Protein AF-0000000073232825 (afdb_homodimer)

pLDDT: mean 87.76, std 19.46, range [18.61, 98.69]

Solvent-accessible surface area (backbone atoms only — not comparable to full-atom values): 16386 Å² total; per-residue (Å²): 130,72,78,70,74,73,73,73,48,84,38,36,27,29,54,20,40,71,38,66,46,30,32,35,44,58,70,82,33,41,83,40,75,46,80,41,80,40,76,45,81,48,59,88,39,75,44,68,60,31,47,22,40,26,28,31,37,38,24,36,84,66,65,48,72,45,78,36,70,69,26,34,30,18,77,69,39,72,56,23,36,39,14,47,35,58,44,43,75,67,62,35,36,42,34,50,46,75,53,98,92,38,52,32,42,32,34,27,36,76,52,96,92,36,82,42,81,51,38,78,20,49,50,54,76,68,54,27,44,46,48,46,57,36,67,64,79,70,76,69,76,70,77,73,72,76,72,82,122,129,71,80,71,78,73,72,74,48,84,39,37,26,27,54,20,40,72,38,67,46,29,32,37,44,59,72,82,34,41,83,40,74,47,80,42,81,40,76,45,80,48,57,88,40,75,46,66,62,31,47,20,39,26,29,30,37,37,23,36,86,66,65,47,71,46,77,37,70,68,27,35,30,16,74,69,39,71,56,24,34,39,15,46,35,57,45,42,74,69,62,36,36,43,33,49,47,76,54,97,91,38,53,30,42,32,35,28,36,76,52,97,90,38,80,42,80,51,37,78,22,49,50,53,77,69,56,28,41,47,49,47,56,38,66,64,78,71,78,68,76,70,78,73,74,77,72,81,124

Nearest PDB structures (foldseek):
  8q87-assembly1_BD  TM=6.624E-01  e=2.507E+00  Gallus gallus
  6uz7-assembly1_AD  TM=6.360E-01  e=2.121E+00  Kluyveromyces lactis
  6s05-assembly1_P  TM=6.533E-01  e=3.133E+00  Saccharomyces cerevisiae
  7qep-assembly1_L5  TM=6.612E-01  e=2.963E+00  Encephalitozoon cuniculi GB-M1
  6hcf-assembly1_D3  TM=6.120E-01  e=2.802E+00  Oryctolagus cuniculus

Foldseek 3Di:
DPPPPPCLPLQKEFEDAPDPAWEHQDCLFFPDKDFDFDWDADPVGIDGQWGIWAWGWKAWPLGDIFTAGTHTYGNPDSHTYDYPVRLVVSVWDWDWDDDPNWIWIFIWHQDPNDIDTRDTFTQDPPRTTMTGIDHDPPPPPPVPPPPPD/DPPPPPCLPLQKEFEDAPDPAWEHQDCLFFPDKDFDFDWDADPVGIDGQWGIWAWGWKAWPLGDIFTAGTHTYGNPDSHTYDYPVRLVVSVWDWDWDDDPNWIWIFIWHQDPNDIDTRDTFTQDPPRTTMTGIDHDPPPPPPPPPPPPD

Sequence (298 aa):
MGIDTSIDNEDMCLPNSATTHTILKNNKFFSNLVMQEINISTISGTTNIIEGSGRANILLPGGMKLHIKNTLYSSNSYRNLLSFNDIRLNEFHIETNNEWNVKYFYITKLYLNKKEVLEKLPTFSYGLYCTYVNTVETHILVNKKFYKQMGIDTSIDNEDMCLPNSATTHTILKNNKFFSNLVMQEINISTISGTTNIIEGSGRANILLPGGMKLHIKNTLYSSNSYRNLLSFNDIRLNEFHIETNNEWNVKYFYITKLYLNKKEVLEKLPTFSYGLYCTYVNTVETHILVNKKFYKQ

Secondary structure (DSSP, 8-state):
----TT---TTEEEEETT-SS-EES-GGGEEEEEEEEEEEEETTEEEEEEEEEEEEEEE-TTS-EEEEEEEEE-TT-SSEEEEHHHHHHTT-EEEEEEETTEEEEEEEEEETTEEEEEEEEEB-GGG-B-EE-B---------------/----TT---TTEEEEETT-SS-EES-GGGEEEEEEEEEEEEETTEEEEEEEEEEEEEEE-TTS-EEEEEEEEE-TT-SSEEEEHHHHHHTT-EEEEEEETTEEEEEEEEEETTEEEEEEEEEB-GGG-B-EE-B---------------

Organism: Cajanus cajan (NCBI:txid3821)

Radius of gyration: 21.76 Å; Cα contacts (8 Å, |Δi|>4): 691; chains: 2; bounding box: 45×101×61 Å

Structure (mmCIF, N/CA/C/O backbone):
data_AF-0000000073232825-model_v1
#
loop_
_entity.id
_entity.type
_entity.pdbx_description
1 polymer 'Retrovirus-related Pol polyprotein from transposon TNT 1-94'
#
loop_
_atom_site.group_PDB
_atom_site.id
_atom_site.type_symbol
_atom_site.label_atom_id
_atom_site.label_alt_id
_atom_site.label_comp_id
_atom_site.label_asym_id
_atom_site.label_entity_id
_atom_site.label_seq_id
_atom_site.pdbx_PDB_ins_code
_atom_site.Cartn_x
_atom_site.Cartn_y
_atom_site.Cartn_z
_atom_site.occupancy
_atom_site.B_iso_or_equiv
_atom_site.auth_seq_id
_atom_site.auth_comp_id
_atom_site.auth_asym_id
_atom_site.auth_atom_id
_atom_site.pdbx_PDB_model_num
ATOM 1 N N . MET A 1 1 ? 4.508 -11 24.594 1 18.78 1 MET A N 1
ATOM 2 C CA . MET A 1 1 ? 4.203 -9.594 24.828 1 18.78 1 MET A CA 1
ATOM 3 C C . MET A 1 1 ? 3.299 -9.039 23.734 1 18.78 1 MET A C 1
ATOM 5 O O . MET A 1 1 ? 3.617 -9.148 22.547 1 18.78 1 MET A O 1
ATOM 9 N N . GLY A 1 2 ? 2.035 -9.094 23.875 1 25.52 2 GLY A N 1
ATOM 10 C CA . GLY A 1 2 ? 0.963 -8.695 22.969 1 25.52 2 GLY A CA 1
ATOM 11 C C . GLY A 1 2 ? 1.163 -7.32 22.375 1 25.52 2 GLY A C 1
ATOM 12 O O . GLY A 1 2 ? 1.459 -6.363 23.094 1 25.52 2 GLY A O 1
ATOM 13 N N . ILE A 1 3 ? 1.836 -7.18 21.266 1 32.44 3 ILE A N 1
ATOM 14 C CA . ILE A 1 3 ? 1.812 -5.789 20.812 1 32.44 3 ILE A CA 1
ATOM 15 C C . ILE A 1 3 ? 0.493 -5.141 21.234 1 32.44 3 ILE A C 1
ATOM 17 O O . ILE A 1 3 ? -0.583 -5.676 20.953 1 32.44 3 ILE A O 1
ATOM 21 N N . ASP A 1 4 ? 0.35 -4.637 22.406 1 32.56 4 ASP A N 1
ATOM 22 C CA . ASP A 1 4 ? -0.791 -3.896 22.938 1 32.56 4 ASP A CA 1
ATOM 23 C C . ASP A 1 4 ? -1.502 -3.117 21.844 1 32.56 4 ASP A C 1
ATOM 25 O O . ASP A 1 4 ? -0.939 -2.18 21.266 1 32.56 4 ASP A O 1
ATOM 29 N N . THR A 1 5 ? -2.148 -3.699 20.922 1 40.06 5 THR A N 1
ATOM 30 C CA . THR A 1 5 ? -3.16 -3.191 20.016 1 40.06 5 THR A CA 1
ATOM 31 C C . THR A 1 5 ? -3.939 -2.041 20.641 1 40.06 5 THR A C 1
ATOM 33 O O . THR A 1 5 ? -4.918 -1.558 20.062 1 40.06 5 THR A O 1
ATOM 36 N N . SER A 1 6 ? -3.943 -1.891 21.906 1 39.97 6 SER A N 1
ATOM 37 C CA . SER A 1 6 ? -4.742 -0.923 22.656 1 39.97 6 SER A CA 1
ATOM 38 C C . SER A 1 6 ? -4.465 0.501 22.188 1 39.97 6 SER A C 1
ATOM 40 O O . SER A 1 6 ? -5.254 1.412 22.438 1 39.97 6 SER A O 1
ATOM 42 N N . ILE A 1 7 ? -3.229 0.907 21.984 1 46.22 7 ILE A N 1
ATOM 43 C CA . ILE A 1 7 ? -3.072 2.352 21.859 1 46.22 7 ILE A CA 1
ATOM 44 C C . ILE A 1 7 ? -3.482 2.787 20.453 1 46.22 7 ILE A C 1
ATOM 46 O O . ILE A 1 7 ? -2.715 2.633 19.5 1 46.22 7 ILE A O 1
ATOM 50 N N . ASP A 1 8 ? -4.676 2.387 20.047 1 56.75 8 ASP A N 1
ATOM 51 C CA . ASP A 1 8 ? -5.336 3.035 18.906 1 56.75 8 ASP A CA 1
ATOM 52 C C . ASP A 1 8 ? -4.953 4.512 18.828 1 56.75 8 ASP A C 1
ATOM 54 O O . ASP A 1 8 ? -5.59 5.359 19.453 1 56.75 8 ASP A O 1
ATOM 58 N N . ASN A 1 9 ? -3.74 4.688 18.594 1 79.81 9 ASN A N 1
ATOM 59 C CA . ASN A 1 9 ? -3.24 6.047 18.406 1 79.81 9 ASN A CA 1
ATOM 60 C C . ASN A 1 9 ? -3.811 6.684 17.141 1 79.81 9 ASN A C 1
ATOM 62 O O . ASN A 1 9 ? -3.596 6.184 16.031 1 79.81 9 ASN A O 1
ATOM 66 N N . GLU A 1 10 ? -4.707 7.562 17.391 1 90.81 10 GLU A N 1
ATOM 67 C CA . GLU A 1 10 ? -5.422 8.258 16.328 1 90.81 10 GLU A CA 1
ATOM 68 C C . GLU A 1 10 ? -4.453 8.812 15.289 1 90.81 10 GLU A C 1
ATOM 70 O O . GLU A 1 10 ? -4.852 9.125 14.164 1 90.81 10 GLU A O 1
ATOM 75 N N . ASP A 1 11 ? -3.176 8.828 15.664 1 95.44 11 ASP A N 1
ATOM 76 C CA . ASP A 1 11 ? -2.223 9.445 14.742 1 95.44 11 ASP A CA 1
ATOM 77 C C . ASP A 1 11 ? -1.398 8.383 14.016 1 95.44 11 ASP A C 1
ATOM 79 O O . ASP A 1 11 ? -0.51 8.719 13.227 1 95.44 11 ASP A O 1
ATOM 83 N N . MET A 1 12 ? -1.769 7.113 14.328 1 95.44 12 MET A N 1
ATOM 84 C CA . MET A 1 12 ? -1.116 6.039 13.578 1 95.44 12 MET A CA 1
ATOM 85 C C . MET A 1 12 ? -1.452 6.125 12.094 1 95.44 12 MET A C 1
ATOM 87 O O . MET A 1 12 ? -2.588 6.43 11.727 1 95.44 12 MET A O 1
ATOM 91 N N . CYS A 1 13 ? -0.442 5.855 11.266 1 96.88 13 CYS A N 1
ATOM 92 C CA . CYS A 1 13 ? -0.592 6.008 9.82 1 96.88 13 CYS A CA 1
ATOM 93 C C . CYS A 1 13 ? 0.131 4.887 9.078 1 96.88 13 CYS A C 1
ATOM 95 O O . CYS A 1 13 ? 1.261 4.539 9.422 1 96.88 13 CYS A O 1
ATOM 97 N N . LEU A 1 14 ? -0.519 4.312 8.102 1 96.81 14 LEU A N 1
ATOM 98 C CA . LEU A 1 14 ? 0.078 3.252 7.297 1 96.81 14 LEU A CA 1
ATOM 99 C C . LEU A 1 14 ? 0.428 3.764 5.902 1 96.81 14 LEU A C 1
ATOM 101 O O . LEU A 1 14 ? -0.432 4.297 5.199 1 96.81 14 LEU A O 1
ATOM 105 N N . PRO A 1 15 ? 1.755 3.654 5.523 1 97.88 15 PRO A N 1
ATOM 106 C CA . PRO A 1 15 ? 2.025 3.854 4.098 1 97.88 15 PRO A CA 1
ATOM 107 C C . PRO A 1 15 ? 1.253 2.885 3.209 1 97.88 15 PRO A C 1
ATOM 109 O O . PRO A 1 15 ? 1.114 1.706 3.547 1 97.88 15 PRO A O 1
ATOM 112 N N . ASN A 1 16 ? 0.683 3.389 2.158 1 97.62 16 ASN A N 1
ATOM 113 C CA . ASN A 1 16 ? -0.208 2.574 1.337 1 97.62 16 ASN A CA 1
ATOM 114 C C . ASN A 1 16 ? 0.061 2.777 -0.151 1 97.62 16 ASN A C 1
ATOM 116 O O . ASN A 1 16 ? -0.173 3.861 -0.686 1 97.62 16 ASN A O 1
ATOM 120 N N . SER A 1 17 ? 0.464 1.725 -0.763 1 97.06 17 SER A N 1
ATOM 121 C CA . SER A 1 17 ? 0.815 1.788 -2.178 1 97.06 17 SER A CA 1
ATOM 122 C C . SER A 1 17 ? -0.418 1.63 -3.061 1 97.06 17 SER A C 1
ATOM 124 O O . SER A 1 17 ? -0.357 1.871 -4.27 1 97.06 17 SER A O 1
ATOM 126 N N . ALA A 1 18 ? -1.562 1.305 -2.465 1 96.31 18 ALA A N 1
ATOM 127 C CA . ALA A 1 18 ? -2.738 0.985 -3.268 1 96.31 18 ALA A CA 1
ATOM 128 C C . ALA A 1 18 ? -3.836 2.027 -3.072 1 96.31 18 ALA A C 1
ATOM 130 O O . ALA A 1 18 ? -5 1.779 -3.389 1 96.31 18 ALA A O 1
ATOM 131 N N . THR A 1 19 ? -3.514 3.107 -2.479 1 96 19 THR A N 1
ATOM 132 C CA . THR A 1 19 ? -4.461 4.211 -2.369 1 96 19 THR A CA 1
ATOM 133 C C . THR A 1 19 ? -4.027 5.383 -3.242 1 96 19 THR A C 1
ATOM 135 O O . THR A 1 19 ? -2.838 5.691 -3.332 1 96 19 THR A O 1
ATOM 138 N N . THR A 1 20 ? -5.004 6.047 -3.809 1 95.88 20 THR A N 1
ATOM 139 C CA . THR A 1 20 ? -4.695 7.148 -4.711 1 95.88 20 THR A CA 1
ATOM 140 C C . THR A 1 20 ? -4.387 8.422 -3.926 1 95.88 20 THR A C 1
ATOM 142 O O . THR A 1 20 ? -3.643 9.281 -4.398 1 95.88 20 THR A O 1
ATOM 145 N N . HIS A 1 21 ? -5.012 8.523 -2.775 1 97.38 21 HIS A N 1
ATOM 146 C CA . HIS A 1 21 ? -4.867 9.711 -1.942 1 97.38 21 HIS A CA 1
ATOM 147 C C . HIS A 1 21 ? -4.539 9.336 -0.5 1 97.38 21 HIS A C 1
ATOM 149 O O . HIS A 1 21 ? -4.992 8.305 -0.007 1 97.38 21 HIS A O 1
ATOM 155 N N . THR A 1 22 ? -3.836 10.172 0.092 1 98.5 22 THR A N 1
ATOM 156 C CA . THR A 1 22 ? -3.727 10.109 1.545 1 98.5 22 THR A CA 1
ATOM 157 C C . THR A 1 22 ? -5.082 10.367 2.201 1 98.5 22 THR A C 1
ATOM 159 O O . THR A 1 22 ? -5.832 11.242 1.762 1 98.5 22 THR A O 1
ATOM 162 N N . ILE A 1 23 ? -5.316 9.586 3.207 1 98.5 23 ILE A N 1
ATOM 163 C CA . ILE A 1 23 ? -6.547 9.727 3.979 1 98.5 23 ILE A CA 1
ATOM 164 C C . ILE A 1 23 ? -6.207 9.969 5.445 1 98.5 23 ILE A C 1
ATOM 166 O O . ILE A 1 23 ? -5.508 9.172 6.074 1 98.5 23 ILE A O 1
ATOM 170 N N . LEU A 1 24 ? -6.703 11.055 5.934 1 98.5 24 LEU A N 1
ATOM 171 C CA . LEU A 1 24 ? -6.438 11.398 7.324 1 98.5 24 LEU A CA 1
ATOM 172 C C . LEU A 1 24 ? -7.734 11.5 8.117 1 98.5 24 LEU A C 1
ATOM 174 O O . LEU A 1 24 ? -8.734 12.016 7.613 1 98.5 24 LEU A O 1
ATOM 178 N N . LYS A 1 25 ? -7.652 11.125 9.328 1 97.44 25 LYS A N 1
ATOM 179 C CA . LYS A 1 25 ? -8.844 11.023 10.164 1 97.44 25 LYS A CA 1
ATOM 180 C C . LYS A 1 25 ? -9.102 12.32 10.922 1 97.44 25 LYS A C 1
ATOM 182 O O . LYS A 1 25 ? -1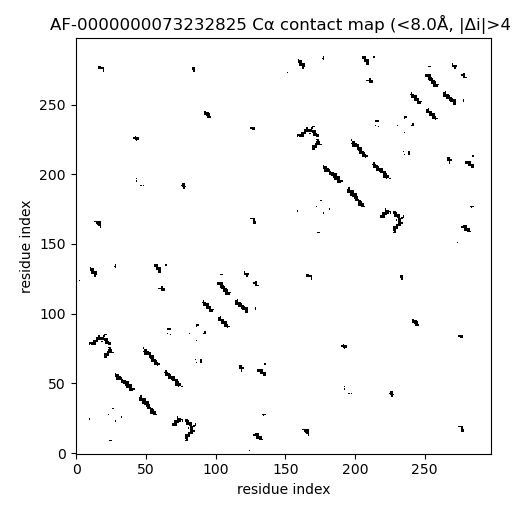0.211 12.562 11.391 1 97.44 25 LYS A O 1
ATOM 187 N N . ASN A 1 26 ? -8.062 13.062 11.156 1 97.44 26 ASN A N 1
ATOM 188 C CA . ASN A 1 26 ? -8.172 14.273 11.961 1 97.44 26 ASN A CA 1
ATOM 189 C C . ASN A 1 26 ? -7.988 15.523 11.109 1 97.44 26 ASN A C 1
ATOM 191 O O . ASN A 1 26 ? -7.047 15.617 10.32 1 97.44 26 ASN A O 1
ATOM 195 N N . ASN A 1 27 ? -8.844 16.453 11.266 1 97.44 27 ASN A N 1
ATOM 196 C CA . ASN A 1 27 ? -8.805 17.641 10.43 1 97.44 27 ASN A CA 1
ATOM 197 C C . ASN A 1 27 ? -7.703 18.609 10.867 1 97.44 27 ASN A C 1
ATOM 199 O O . ASN A 1 27 ? -7.375 19.547 10.148 1 97.44 27 ASN A O 1
ATOM 203 N N . LYS A 1 28 ? -7.07 18.328 12.016 1 97.19 28 LYS A N 1
ATOM 204 C CA . LYS A 1 28 ? -6.012 19.203 12.523 1 97.19 28 LYS A CA 1
ATOM 205 C C . LYS A 1 28 ? -4.84 19.266 11.547 1 97.19 28 LYS A C 1
ATOM 207 O O . LYS A 1 28 ? -4.02 20.188 11.617 1 97.19 28 LYS A O 1
ATOM 212 N N . PHE A 1 29 ? -4.762 18.359 10.656 1 98.12 29 PHE A N 1
ATOM 213 C CA . PHE A 1 29 ? -3.623 18.297 9.742 1 98.12 29 PHE A CA 1
ATOM 214 C C . PHE A 1 29 ? -3.871 19.156 8.508 1 98.12 29 PHE A C 1
ATOM 216 O O . PHE A 1 29 ? -2.969 19.344 7.688 1 98.12 29 PHE A O 1
ATOM 223 N N . PHE A 1 30 ? -5.078 19.672 8.398 1 98.31 30 PHE A N 1
ATOM 224 C CA . PHE A 1 30 ? -5.469 20.359 7.172 1 98.31 30 PHE A CA 1
ATOM 225 C C . PHE A 1 30 ? -5.277 21.875 7.316 1 98.31 30 PHE A C 1
ATOM 227 O O . PHE A 1 30 ? -5.707 22.469 8.305 1 98.31 30 PHE A O 1
ATOM 234 N N . SER A 1 31 ? -4.664 22.438 6.332 1 97.62 31 SER A N 1
ATOM 235 C CA . SER A 1 31 ? -4.586 23.906 6.246 1 97.62 31 SER A CA 1
ATOM 236 C C . SER A 1 31 ? -5.812 24.484 5.551 1 97.62 31 SER A C 1
ATOM 238 O O . SER A 1 31 ? -6.172 25.641 5.777 1 97.62 31 SER A O 1
ATOM 240 N N . ASN A 1 32 ? -6.352 23.719 4.688 1 97.81 32 ASN A N 1
ATOM 241 C CA . ASN A 1 32 ? -7.617 23.969 4.016 1 97.81 32 ASN A CA 1
ATOM 242 C C . ASN A 1 32 ? -8.422 22.688 3.822 1 97.81 32 ASN A C 1
ATOM 244 O O . ASN A 1 32 ? -7.891 21.688 3.361 1 97.81 32 ASN A O 1
ATOM 248 N N . LEU A 1 33 ? -9.656 22.766 4.23 1 98.44 33 LEU A N 1
ATOM 249 C CA . LEU A 1 33 ? -10.531 21.594 4.152 1 98.44 33 LEU A CA 1
ATOM 250 C C . LEU A 1 33 ? -11.914 21.984 3.633 1 98.44 33 LEU A C 1
ATOM 252 O O . LEU A 1 33 ? -12.562 22.875 4.188 1 98.44 33 LEU A O 1
ATOM 256 N N . VAL A 1 34 ? -12.312 21.359 2.57 1 98.69 34 VAL A N 1
ATOM 257 C CA . VAL A 1 34 ? -13.656 21.516 2.02 1 98.69 34 VAL A CA 1
ATOM 258 C C . VAL A 1 34 ? -14.484 20.266 2.289 1 98.69 34 VAL A C 1
ATOM 260 O O . VAL A 1 34 ? -14.117 19.172 1.853 1 98.69 34 VAL A O 1
ATOM 263 N N . MET A 1 35 ? -15.555 20.484 2.99 1 98.38 35 MET A N 1
ATOM 264 C CA . MET A 1 35 ? -16.406 19.344 3.322 1 98.38 35 MET A CA 1
ATOM 265 C C . MET A 1 35 ? -17.281 18.953 2.137 1 98.38 35 MET A C 1
ATOM 267 O O . MET A 1 35 ? -18 19.797 1.587 1 98.38 35 MET A O 1
ATOM 271 N N . GLN A 1 36 ? -17.156 17.734 1.773 1 97.38 36 GLN A N 1
ATOM 272 C CA . GLN A 1 36 ? -17.938 17.156 0.691 1 97.38 36 GLN A CA 1
ATOM 273 C C . GLN A 1 36 ? -17.906 15.625 0.743 1 97.38 36 GLN A C 1
ATOM 275 O O . GLN A 1 36 ? -16.844 15.039 0.986 1 97.38 36 GLN A O 1
ATOM 280 N N . GLU A 1 37 ? -19.062 15.055 0.489 1 95.81 37 GLU A N 1
ATOM 281 C CA . GLU A 1 37 ? -19.094 13.602 0.416 1 95.81 37 GLU A CA 1
ATOM 282 C C . GLU A 1 37 ? -18.516 13.102 -0.902 1 95.81 37 GLU A C 1
ATOM 284 O O . GLU A 1 37 ? -18.906 13.562 -1.977 1 95.81 37 GLU A O 1
ATOM 289 N N . ILE A 1 38 ? -17.609 12.242 -0.741 1 94.25 38 ILE A N 1
ATOM 290 C CA . ILE A 1 38 ? -16.953 11.664 -1.907 1 94.25 38 ILE A CA 1
ATOM 291 C C . ILE A 1 38 ? -16.984 10.141 -1.818 1 94.25 38 ILE A C 1
ATOM 293 O O . ILE A 1 38 ? -16.75 9.57 -0.754 1 94.25 38 ILE A O 1
ATOM 297 N N . ASN A 1 39 ? -17.344 9.531 -2.938 1 94.56 39 ASN A N 1
ATOM 298 C CA . ASN A 1 39 ? -17.25 8.078 -3.012 1 94.56 39 ASN A CA 1
ATOM 299 C C . ASN A 1 39 ? -15.875 7.625 -3.469 1 94.56 39 ASN A C 1
ATOM 301 O O . ASN A 1 39 ? -15.289 8.219 -4.375 1 94.56 39 ASN A O 1
ATOM 305 N N . ILE A 1 40 ? -15.375 6.629 -2.758 1 92.69 40 ILE A N 1
ATOM 306 C CA . ILE A 1 40 ? -14.117 6.043 -3.211 1 92.69 40 ILE A CA 1
ATOM 307 C C . ILE A 1 40 ? -14.297 4.547 -3.449 1 92.69 40 ILE A C 1
ATOM 309 O O . ILE A 1 40 ? -15.219 3.936 -2.914 1 92.69 40 ILE A O 1
ATOM 313 N N . SER A 1 41 ? -13.414 4.023 -4.285 1 92.25 41 SER A N 1
ATOM 314 C CA . SER A 1 41 ? -13.414 2.59 -4.57 1 92.25 41 SER A CA 1
ATOM 315 C C . SER A 1 41 ? -12.484 1.836 -3.625 1 92.25 41 SER A C 1
ATOM 317 O O . SER A 1 41 ? -11.359 2.264 -3.385 1 92.25 41 SER A O 1
ATOM 319 N N . THR A 1 42 ? -12.93 0.744 -3.031 1 91.31 42 THR A N 1
ATOM 320 C CA . THR A 1 42 ? -12.156 -0.155 -2.178 1 91.31 42 THR A CA 1
ATOM 321 C C . THR A 1 42 ? -12.148 -1.568 -2.754 1 91.31 42 THR A C 1
ATOM 323 O O . THR A 1 42 ? -12.719 -1.816 -3.818 1 91.31 42 THR A O 1
ATOM 326 N N . ILE A 1 43 ? -11.477 -2.406 -2.047 1 87 43 ILE A N 1
ATOM 327 C CA . ILE A 1 43 ? -11.398 -3.795 -2.488 1 87 43 ILE A CA 1
ATOM 328 C C . ILE A 1 43 ? -12.789 -4.43 -2.459 1 87 43 ILE A C 1
ATOM 330 O O . ILE A 1 43 ? -13.078 -5.34 -3.238 1 87 43 ILE A O 1
ATOM 334 N N . SER A 1 44 ? -13.656 -3.924 -1.564 1 87.38 44 SER A N 1
ATOM 335 C CA . SER A 1 44 ? -14.977 -4.523 -1.372 1 87.38 44 SER A CA 1
ATOM 336 C C . SER A 1 44 ? -16.062 -3.699 -2.055 1 87.38 44 SER A C 1
ATOM 338 O O . SER A 1 44 ? -17.25 -3.932 -1.837 1 87.38 44 SER A O 1
ATOM 340 N N . GLY A 1 45 ? -15.617 -2.748 -2.859 1 88.56 45 GLY A N 1
ATOM 341 C CA . GLY A 1 45 ? -16.609 -1.919 -3.541 1 88.56 45 GLY A CA 1
ATOM 342 C C . GLY A 1 45 ? -16.5 -0.451 -3.172 1 88.56 45 GLY A C 1
ATOM 343 O O . GLY A 1 45 ? -15.477 -0.003 -2.656 1 88.56 45 GLY A O 1
ATOM 344 N N . THR A 1 46 ? -17.562 0.217 -3.471 1 92.06 46 THR A N 1
ATOM 345 C CA . THR A 1 46 ? -17.578 1.658 -3.248 1 92.06 46 THR A CA 1
ATOM 346 C C . THR A 1 46 ? -18.031 1.98 -1.824 1 92.06 46 THR A C 1
ATOM 348 O O . THR A 1 46 ? -18.891 1.299 -1.27 1 92.06 46 THR A O 1
ATOM 351 N N . THR A 1 47 ? -17.422 2.982 -1.239 1 91.81 47 THR A N 1
ATOM 352 C CA . THR A 1 47 ? -17.828 3.457 0.077 1 91.81 47 THR A CA 1
ATOM 353 C C . THR A 1 47 ? -17.891 4.98 0.107 1 91.81 47 THR A C 1
ATOM 355 O O . THR A 1 47 ? -17.234 5.652 -0.686 1 91.81 47 THR A O 1
ATOM 358 N N . ASN A 1 48 ? -18.625 5.492 1.029 1 94.06 48 ASN A N 1
ATOM 359 C CA . ASN A 1 48 ? -18.828 6.93 1.155 1 94.06 48 ASN A CA 1
ATOM 360 C C . ASN A 1 48 ? -18.281 7.461 2.475 1 94.06 48 ASN A C 1
ATOM 362 O O . ASN A 1 48 ? -18.859 8.375 3.066 1 94.06 48 ASN A O 1
ATOM 366 N N . ILE A 1 49 ? -17.219 6.977 2.891 1 94.19 49 ILE A N 1
ATOM 367 C CA . ILE A 1 49 ? -16.719 7.32 4.219 1 94.19 49 ILE A CA 1
ATOM 368 C C . ILE A 1 49 ? -15.953 8.641 4.156 1 94.19 49 ILE A C 1
ATOM 370 O O . ILE A 1 49 ? -15.562 9.188 5.188 1 94.19 49 ILE A O 1
ATOM 374 N N . ILE A 1 50 ? -15.688 9.148 2.973 1 97.81 50 ILE A N 1
ATOM 375 C CA . ILE A 1 50 ? -14.93 10.391 2.824 1 97.81 50 ILE A CA 1
ATOM 376 C C . ILE A 1 50 ? -15.852 11.586 3.035 1 97.81 50 ILE A C 1
ATOM 378 O O . ILE A 1 50 ? -16.891 11.703 2.371 1 97.81 50 ILE A O 1
ATOM 382 N N . GLU A 1 51 ? -15.414 12.477 3.895 1 98.38 51 GLU A N 1
ATOM 383 C CA . GLU A 1 51 ? -16.25 13.594 4.312 1 98.38 51 GLU A CA 1
ATOM 384 C C . GLU A 1 51 ? -15.758 14.906 3.715 1 98.38 51 GLU A C 1
ATOM 386 O O . GLU A 1 51 ? -16.469 15.922 3.748 1 98.38 51 GLU A O 1
ATOM 391 N N . GLY A 1 52 ? -14.547 14.906 3.205 1 98.62 52 GLY A N 1
ATOM 392 C CA . GLY A 1 52 ? -13.977 16.125 2.658 1 98.62 52 GLY A CA 1
ATOM 393 C C . GLY A 1 52 ? -12.609 15.914 2.021 1 98.62 52 GLY A C 1
ATOM 394 O O . GLY A 1 52 ? -12.109 14.789 1.971 1 98.62 52 GLY A O 1
ATOM 395 N N . SER A 1 53 ? -12.133 17.016 1.464 1 98.69 53 SER A N 1
ATOM 396 C CA . SER A 1 53 ? -10.805 17 0.861 1 98.69 53 SER A CA 1
ATOM 397 C C . SER A 1 53 ? -10.148 18.375 0.954 1 98.69 53 SER A C 1
ATOM 399 O O . SER A 1 53 ? -10.836 19.391 1.11 1 98.69 53 SER A O 1
ATOM 401 N N . GLY A 1 54 ? -8.781 18.359 0.981 1 98.56 54 GLY A N 1
ATOM 402 C CA . GLY A 1 54 ? -8.062 19.625 1.042 1 98.56 54 GLY A CA 1
ATOM 403 C C . GLY A 1 54 ? -6.562 19.438 1.186 1 98.56 54 GLY A C 1
ATOM 404 O O . GLY A 1 54 ? -6.039 18.344 0.963 1 98.56 54 GLY A O 1
ATOM 405 N N . ARG A 1 55 ? -5.898 20.578 1.475 1 98.69 55 ARG A N 1
ATOM 406 C CA . ARG A 1 55 ? -4.453 20.594 1.682 1 98.69 55 ARG A CA 1
ATOM 407 C C . ARG A 1 55 ? -4.102 20.219 3.119 1 98.69 55 ARG A C 1
ATOM 409 O O . ARG A 1 55 ? -4.73 20.703 4.062 1 98.69 55 ARG A O 1
ATOM 416 N N . ALA A 1 56 ? -3.219 19.344 3.207 1 98.56 56 ALA A N 1
ATOM 417 C CA . ALA A 1 56 ? -2.773 18.938 4.539 1 98.56 56 ALA A CA 1
ATOM 418 C C . ALA A 1 56 ? -1.253 19 4.648 1 98.56 56 ALA A C 1
ATOM 420 O O . ALA A 1 56 ? -0.544 18.844 3.652 1 98.56 56 ALA A O 1
ATOM 421 N N . ASN A 1 57 ? -0.755 19.234 5.828 1 98.44 57 ASN A N 1
ATOM 422 C CA . ASN A 1 57 ? 0.656 19.172 6.195 1 98.44 57 ASN A CA 1
ATOM 423 C C . ASN A 1 57 ? 0.892 18.234 7.375 1 98.44 57 ASN A C 1
ATOM 425 O O . ASN A 1 57 ? 0.296 18.406 8.438 1 98.44 57 ASN A O 1
ATOM 429 N N . ILE A 1 58 ? 1.763 17.312 7.121 1 98.25 58 ILE A N 1
ATOM 430 C CA . ILE A 1 58 ? 2.014 16.375 8.211 1 98.25 58 ILE A CA 1
ATOM 431 C C . ILE A 1 58 ? 3.518 16.266 8.469 1 98.25 58 ILE A C 1
ATOM 433 O O . ILE A 1 58 ? 4.324 16.547 7.578 1 98.25 58 ILE A O 1
ATOM 437 N N . LEU A 1 59 ? 3.834 15.945 9.688 1 98.25 59 LEU A N 1
ATOM 438 C CA . LEU A 1 59 ? 5.191 15.703 10.164 1 98.25 59 LEU A CA 1
ATOM 439 C C . LEU A 1 59 ? 5.352 14.266 10.656 1 98.25 59 LEU A C 1
ATOM 441 O O . LEU A 1 59 ? 4.555 13.789 11.469 1 98.25 59 LEU A O 1
ATOM 445 N N . LEU A 1 60 ? 6.352 13.609 10.062 1 98.06 60 LEU A N 1
ATOM 446 C CA . LEU A 1 60 ? 6.641 12.266 10.531 1 98.06 60 LEU A CA 1
ATOM 447 C C . LEU A 1 60 ? 7.68 12.289 11.648 1 98.06 60 LEU A C 1
ATOM 449 O O . LEU A 1 60 ? 8.344 13.305 11.867 1 98.06 60 LEU A O 1
ATOM 453 N N . PRO A 1 61 ? 7.809 11.195 12.367 1 96.81 61 PRO A N 1
ATOM 454 C CA . PRO A 1 61 ? 8.641 11.18 13.57 1 96.81 61 PRO A CA 1
ATOM 455 C C . PRO A 1 61 ? 10.102 11.508 13.289 1 96.81 61 PRO A C 1
ATOM 457 O O . PRO A 1 61 ? 10.781 12.117 14.117 1 96.81 61 PRO A O 1
ATOM 460 N N . GLY A 1 62 ? 10.555 11.141 12.148 1 96.12 62 GLY A N 1
ATOM 461 C CA . GLY A 1 62 ? 11.945 11.398 11.812 1 96.12 62 GLY A CA 1
ATOM 462 C C . GLY A 1 62 ? 12.188 12.828 11.367 1 96.12 62 GLY A C 1
ATOM 463 O O . GLY A 1 62 ? 13.328 13.203 11.062 1 96.12 62 GLY A O 1
ATOM 464 N N . GLY A 1 63 ? 11.156 13.57 11.273 1 95.88 63 GLY A N 1
ATOM 465 C CA . GLY A 1 63 ? 11.297 14.984 10.953 1 95.88 63 GLY A CA 1
ATOM 466 C C . GLY A 1 63 ? 10.867 15.32 9.539 1 95.88 63 GLY A C 1
ATOM 467 O O . GLY A 1 63 ? 10.883 16.484 9.133 1 95.88 63 GLY A O 1
ATOM 468 N N . MET A 1 64 ? 10.461 14.391 8.812 1 96.19 64 MET A N 1
ATOM 469 C CA . MET A 1 64 ? 10.031 14.617 7.434 1 96.19 64 MET A CA 1
ATOM 470 C C . MET A 1 64 ? 8.672 15.297 7.395 1 96.19 64 MET A C 1
ATOM 472 O O . MET A 1 64 ? 7.719 14.836 8.023 1 96.19 64 MET A O 1
ATOM 476 N N . LYS A 1 65 ? 8.711 16.328 6.648 1 97.44 65 LYS A N 1
ATOM 477 C CA . LYS A 1 65 ? 7.461 17.047 6.422 1 97.44 65 LYS A CA 1
ATOM 478 C C . LYS A 1 65 ? 6.891 16.734 5.043 1 97.44 65 LYS A C 1
ATOM 480 O O . LYS A 1 65 ? 7.629 16.672 4.059 1 97.44 65 LYS A O 1
ATOM 485 N N . LEU A 1 66 ? 5.609 16.609 5.016 1 98.31 66 LEU A N 1
ATOM 486 C CA . LEU A 1 66 ? 4.91 16.406 3.748 1 98.31 66 LEU A CA 1
ATOM 487 C C . LEU A 1 66 ? 3.822 17.469 3.564 1 98.31 66 LEU A C 1
ATOM 489 O O . LEU A 1 66 ? 3.039 17.719 4.48 1 98.31 66 LEU A O 1
ATOM 493 N N . HIS A 1 67 ? 3.891 18.062 2.375 1 98.06 67 HIS A N 1
ATOM 494 C CA . HIS A 1 67 ? 2.816 18.938 1.913 1 98.06 67 HIS A CA 1
ATOM 495 C C . HIS A 1 67 ? 1.956 18.25 0.863 1 98.06 67 HIS A C 1
ATOM 497 O O . HIS A 1 67 ? 2.426 17.953 -0.24 1 98.06 67 HIS A O 1
ATOM 503 N N . ILE A 1 68 ? 0.708 18 1.204 1 98.56 68 ILE A N 1
ATOM 504 C CA . ILE A 1 68 ? -0.158 17.203 0.345 1 98.56 68 ILE A CA 1
ATOM 505 C C . ILE A 1 68 ? -1.329 18.062 -0.143 1 98.56 68 ILE A C 1
ATOM 507 O O . ILE A 1 68 ? -2.102 18.578 0.662 1 98.56 68 ILE A O 1
ATOM 511 N N . LYS A 1 69 ? -1.528 18.109 -1.383 1 97.62 69 LYS A N 1
ATOM 512 C CA . LYS A 1 69 ? -2.461 19.062 -1.986 1 97.62 69 LYS A CA 1
ATOM 513 C C . LYS A 1 69 ? -3.891 18.516 -1.942 1 97.62 69 LYS A C 1
ATOM 515 O O . LYS A 1 69 ? -4.836 19.281 -1.736 1 97.62 69 LYS A O 1
ATOM 520 N N . ASN A 1 70 ? -4.066 17.203 -2.189 1 97.38 70 ASN A N 1
ATOM 521 C CA . ASN A 1 70 ? -5.395 16.609 -2.285 1 97.38 70 ASN A CA 1
ATOM 522 C C . ASN A 1 70 ? -5.551 15.43 -1.33 1 97.38 70 ASN A C 1
ATOM 524 O O . ASN A 1 70 ? -5.688 14.289 -1.769 1 97.38 70 ASN A O 1
ATOM 528 N N . THR A 1 71 ? -5.594 15.828 -0.062 1 98.62 71 THR A N 1
ATOM 529 C CA . THR A 1 71 ? -5.785 14.852 0.999 1 98.62 71 THR A CA 1
ATOM 530 C C . THR A 1 71 ? -7.27 14.625 1.269 1 98.62 71 THR A C 1
ATOM 532 O O . THR A 1 71 ? -8.055 15.578 1.273 1 98.62 71 THR A O 1
ATOM 535 N N . LEU A 1 72 ? -7.629 13.406 1.545 1 98.69 72 LEU A N 1
ATOM 536 C CA . LEU A 1 72 ? -9.008 13.086 1.906 1 98.69 72 LEU A CA 1
ATOM 537 C C . LEU A 1 72 ? -9.172 13.039 3.422 1 98.69 72 LEU A C 1
ATOM 539 O O . LEU A 1 72 ? -8.289 12.57 4.137 1 98.69 72 LEU A O 1
ATOM 543 N N . TYR A 1 73 ? -10.305 13.594 3.77 1 98.69 73 TYR A N 1
ATOM 544 C CA . TYR A 1 73 ? -10.664 13.602 5.184 1 98.69 73 TYR A CA 1
ATOM 545 C C . TYR A 1 73 ? -11.766 12.594 5.477 1 98.69 73 TYR A C 1
ATOM 547 O O . TYR A 1 73 ? -12.82 12.617 4.844 1 98.69 73 TYR A O 1
ATOM 555 N N . SER A 1 74 ? -11.484 11.672 6.422 1 98.25 74 SER A N 1
ATOM 556 C CA . SER A 1 74 ? -12.492 10.727 6.887 1 98.25 74 SER A CA 1
ATOM 557 C C . SER A 1 74 ? -12.367 10.484 8.391 1 98.25 74 SER A C 1
ATOM 559 O O . SER A 1 74 ? -11.484 9.742 8.828 1 98.25 74 SER A O 1
ATOM 561 N N . SER A 1 75 ? -13.312 10.992 9.172 1 96.75 75 SER A N 1
ATOM 562 C CA . SER A 1 75 ? -13.297 10.781 10.617 1 96.75 75 SER A CA 1
ATOM 563 C C . SER A 1 75 ? -13.68 9.352 10.969 1 96.75 75 SER A C 1
ATOM 565 O O . SER A 1 75 ? -13.414 8.891 12.086 1 96.75 75 SER A O 1
ATOM 567 N N . ASN A 1 76 ? -14.242 8.625 9.984 1 94 76 ASN A N 1
ATOM 568 C CA . ASN A 1 76 ? -14.75 7.281 10.219 1 94 76 ASN A CA 1
ATOM 569 C C . ASN A 1 76 ? -13.758 6.219 9.75 1 94 76 ASN A C 1
ATOM 571 O O . ASN A 1 76 ? -13.984 5.023 9.953 1 94 76 ASN A O 1
ATOM 575 N N . SER A 1 77 ? -12.688 6.688 9.141 1 93.75 77 SER A N 1
ATOM 576 C CA . SER A 1 77 ? -11.68 5.715 8.734 1 93.75 77 SER A CA 1
ATOM 577 C C . SER A 1 77 ? -11.047 5.031 9.945 1 93.75 77 SER A C 1
ATOM 579 O O . SER A 1 77 ? -10.836 5.664 10.977 1 93.75 77 SER A O 1
ATOM 581 N N . TYR A 1 78 ? -10.711 3.826 9.742 1 89.75 78 TYR A N 1
ATOM 582 C CA . TYR A 1 78 ? -10.125 3.076 10.844 1 89.75 78 TYR A CA 1
ATOM 583 C C . TYR A 1 78 ? -8.688 3.516 11.102 1 89.75 78 TYR A C 1
ATOM 585 O O . TYR A 1 78 ? -8.219 3.469 12.242 1 89.75 78 TYR A O 1
ATOM 593 N N . ARG A 1 79 ? -8.039 3.959 10.07 1 91.75 79 ARG A N 1
ATOM 594 C CA . ARG A 1 79 ? -6.648 4.383 10.164 1 91.75 79 ARG A CA 1
ATOM 595 C C . ARG A 1 79 ? -6.352 5.516 9.188 1 91.75 79 ARG A C 1
ATOM 597 O O . ARG A 1 79 ? -7.129 5.754 8.258 1 91.75 79 ARG A O 1
ATOM 604 N N . ASN A 1 80 ? -5.266 6.262 9.57 1 97.19 80 ASN A N 1
ATOM 605 C CA . ASN A 1 80 ? -4.68 7.125 8.555 1 97.19 80 ASN A CA 1
ATOM 606 C C . ASN A 1 80 ? -3.916 6.32 7.508 1 97.19 80 ASN A C 1
ATOM 608 O O . ASN A 1 80 ? -3.248 5.34 7.84 1 97.19 80 ASN A O 1
ATOM 612 N N . LEU A 1 81 ? -4.047 6.773 6.27 1 97.88 81 LEU A N 1
ATOM 613 C CA . LEU A 1 81 ? -3.291 6.168 5.18 1 97.88 81 LEU A CA 1
ATOM 614 C C . LEU A 1 81 ? -2.428 7.207 4.473 1 97.88 81 LEU A C 1
ATOM 616 O O . LEU A 1 81 ? -2.9 8.297 4.152 1 97.88 81 LEU A O 1
ATOM 620 N N . LEU A 1 82 ? -1.21 6.867 4.305 1 98.5 82 LEU A N 1
ATOM 621 C CA . LEU A 1 82 ? -0.288 7.707 3.549 1 98.5 82 LEU A CA 1
ATOM 622 C C . LEU A 1 82 ? -0.019 7.113 2.17 1 98.5 82 LEU A C 1
ATOM 624 O O . LEU A 1 82 ? 0.602 6.055 2.055 1 98.5 82 LEU A O 1
ATOM 628 N N . SER A 1 83 ? -0.403 7.828 1.148 1 98.19 83 SER A N 1
ATOM 629 C CA . SER A 1 83 ? -0.31 7.301 -0.209 1 98.19 83 SER A CA 1
ATOM 630 C C . SER A 1 83 ? 1.122 7.367 -0.73 1 98.19 83 SER A C 1
ATOM 632 O O . SER A 1 83 ? 1.826 8.352 -0.506 1 98.19 83 SER A O 1
ATOM 634 N N . PHE A 1 84 ? 1.513 6.344 -1.499 1 97.94 84 PHE A N 1
ATOM 635 C CA . PHE A 1 84 ? 2.807 6.363 -2.17 1 97.94 84 PHE A CA 1
ATOM 636 C C . PHE A 1 84 ? 2.898 7.539 -3.137 1 97.94 84 PHE A C 1
ATOM 638 O O . PHE A 1 84 ? 3.953 8.164 -3.262 1 97.94 84 PHE A O 1
ATOM 645 N N . ASN A 1 85 ? 1.804 7.801 -3.777 1 96.81 85 ASN A N 1
ATOM 646 C CA . ASN A 1 85 ? 1.782 8.906 -4.723 1 96.81 85 ASN A CA 1
ATOM 647 C C . ASN A 1 85 ? 2.146 10.227 -4.051 1 96.81 85 ASN A C 1
ATOM 649 O O . ASN A 1 85 ? 2.945 11 -4.578 1 96.81 85 ASN A O 1
ATOM 653 N N . ASP A 1 86 ? 1.619 10.469 -2.902 1 97.88 86 ASP A N 1
ATOM 654 C CA . ASP A 1 86 ? 1.89 11.711 -2.191 1 97.88 86 ASP A CA 1
ATOM 655 C C . ASP A 1 86 ? 3.336 11.766 -1.706 1 97.88 86 ASP A C 1
ATOM 657 O O . ASP A 1 86 ? 3.961 12.828 -1.712 1 97.88 86 ASP A O 1
ATOM 661 N N . ILE A 1 87 ? 3.893 10.633 -1.304 1 97.88 87 ILE A N 1
ATOM 662 C CA . ILE A 1 87 ? 5.301 10.57 -0.927 1 97.88 87 ILE A CA 1
ATOM 663 C C . ILE A 1 87 ? 6.172 10.938 -2.125 1 97.88 87 ILE A C 1
ATOM 665 O O . ILE A 1 87 ? 7.07 11.781 -2.014 1 97.88 87 ILE A O 1
ATOM 669 N N . ARG A 1 88 ? 5.832 10.367 -3.258 1 96.62 88 ARG A N 1
ATOM 670 C CA . ARG A 1 88 ? 6.621 10.562 -4.473 1 96.62 88 ARG A CA 1
ATOM 671 C C . ARG A 1 88 ? 6.473 11.992 -4.992 1 96.62 88 ARG A C 1
ATOM 673 O O . ARG A 1 88 ? 7.43 12.562 -5.523 1 96.62 88 ARG A O 1
ATOM 680 N N . LEU A 1 89 ? 5.332 12.555 -4.859 1 95.81 89 LEU A N 1
ATOM 681 C CA . LEU A 1 89 ? 5.102 13.93 -5.293 1 95.81 89 LEU A CA 1
ATOM 682 C C . LEU A 1 89 ? 5.91 14.906 -4.449 1 95.81 89 LEU A C 1
ATOM 684 O O . LEU A 1 89 ? 6.195 16.031 -4.887 1 95.81 89 LEU A O 1
ATOM 688 N N . ASN A 1 90 ? 6.223 14.5 -3.24 1 96.75 90 ASN A N 1
ATOM 689 C CA . ASN A 1 90 ? 7.098 15.305 -2.395 1 96.75 90 ASN A CA 1
ATOM 690 C C . ASN A 1 90 ? 8.57 15.031 -2.686 1 96.75 90 ASN A C 1
ATOM 692 O O . ASN A 1 90 ? 9.445 15.461 -1.933 1 96.75 90 ASN A O 1
ATOM 696 N N . GLU A 1 91 ? 8.852 14.188 -3.705 1 94.75 91 GLU A N 1
ATOM 697 C CA . GLU A 1 91 ? 10.18 13.906 -4.238 1 94.75 91 GLU A CA 1
ATOM 698 C C . GLU A 1 91 ? 10.945 12.938 -3.338 1 94.75 91 GLU A C 1
ATOM 700 O O . GLU A 1 91 ? 12.172 12.961 -3.301 1 94.75 91 GLU A O 1
ATOM 705 N N . PHE A 1 92 ? 10.234 12.148 -2.605 1 97.31 92 PHE A N 1
ATOM 706 C CA . PHE A 1 92 ? 10.844 11.102 -1.802 1 97.31 92 PHE A CA 1
ATOM 707 C C . PHE A 1 92 ? 10.68 9.742 -2.473 1 97.31 92 PHE A C 1
ATOM 709 O O . PHE A 1 92 ? 9.891 9.594 -3.402 1 97.31 92 PHE A O 1
ATOM 716 N N . HIS A 1 93 ? 11.477 8.852 -2.014 1 97.56 93 HIS A N 1
ATOM 717 C CA . HIS A 1 93 ? 11.43 7.469 -2.484 1 97.56 93 HIS A CA 1
ATOM 718 C C . HIS A 1 93 ? 11.188 6.504 -1.332 1 97.56 93 HIS A C 1
ATOM 720 O O . HIS A 1 93 ? 11.305 6.879 -0.164 1 97.56 93 HIS A O 1
ATOM 726 N N . ILE A 1 94 ? 10.82 5.324 -1.692 1 97.81 94 ILE A N 1
ATOM 727 C CA . ILE A 1 94 ? 10.484 4.277 -0.73 1 97.81 94 ILE A CA 1
ATOM 728 C C . ILE A 1 94 ? 11.336 3.035 -1.007 1 97.81 94 ILE A C 1
ATOM 730 O O . ILE A 1 94 ? 11.531 2.658 -2.164 1 97.81 94 ILE A O 1
ATOM 734 N N . GLU A 1 95 ? 11.789 2.43 0.027 1 97.81 95 GLU A N 1
ATOM 735 C CA . GLU A 1 95 ? 12.461 1.143 -0.135 1 97.81 95 GLU A CA 1
ATOM 736 C C . GLU A 1 95 ? 12.352 0.297 1.129 1 97.81 95 GLU A C 1
ATOM 738 O O . GLU A 1 95 ? 12.195 0.832 2.229 1 97.81 95 GLU A O 1
ATOM 743 N N . THR A 1 96 ? 12.375 -1.002 0.978 1 97.31 96 THR A N 1
ATOM 744 C CA . THR A 1 96 ? 12.414 -1.894 2.131 1 97.31 96 THR A CA 1
ATOM 745 C C . THR A 1 96 ? 13.836 -2.371 2.398 1 97.31 96 THR A C 1
ATOM 747 O O . THR A 1 96 ? 14.648 -2.463 1.478 1 97.31 96 THR A O 1
ATOM 750 N N . ASN A 1 97 ? 14.086 -2.568 3.633 1 94.69 97 ASN A N 1
ATOM 751 C CA . ASN A 1 97 ? 15.398 -3.039 4.062 1 94.69 97 ASN A CA 1
ATOM 752 C C . ASN A 1 97 ? 15.305 -3.869 5.34 1 94.69 97 ASN A C 1
ATOM 754 O O . ASN A 1 97 ? 14.266 -3.883 6.004 1 94.69 97 ASN A O 1
ATOM 758 N N . ASN A 1 98 ? 16.391 -4.605 5.543 1 93.44 98 ASN A N 1
ATOM 759 C CA . ASN A 1 98 ? 16.547 -5.34 6.793 1 93.44 98 ASN A CA 1
ATOM 760 C C . ASN A 1 98 ? 17.688 -4.789 7.637 1 93.44 98 ASN A C 1
ATOM 762 O O . ASN A 1 98 ? 18.75 -4.473 7.113 1 93.44 98 ASN A O 1
ATOM 766 N N . GLU A 1 99 ? 17.297 -4.555 8.93 1 90.94 99 GLU A N 1
ATOM 767 C CA . GLU A 1 99 ? 18.328 -4.27 9.922 1 90.94 99 GLU A CA 1
ATOM 768 C C . GLU A 1 99 ? 18.219 -5.195 11.125 1 90.94 99 GLU A C 1
ATOM 770 O O . GLU A 1 99 ? 17.156 -5.258 11.766 1 90.94 99 GLU A O 1
ATOM 775 N N . TRP A 1 100 ? 19.344 -5.871 11.508 1 89.38 100 TRP A N 1
ATOM 776 C CA . TRP A 1 100 ? 19.375 -6.742 12.68 1 89.38 100 TRP A CA 1
ATOM 777 C C . TRP A 1 100 ? 18.125 -7.609 12.758 1 89.38 100 TRP A C 1
ATOM 779 O O . TRP A 1 100 ? 17.469 -7.672 13.797 1 89.38 100 TRP A O 1
ATOM 789 N N . ASN A 1 101 ? 17.578 -8.195 11.727 1 86.06 101 ASN A N 1
ATOM 790 C CA . ASN A 1 101 ? 16.484 -9.148 11.625 1 86.06 101 ASN A CA 1
ATOM 791 C C . ASN A 1 101 ? 15.125 -8.453 11.688 1 86.06 101 ASN A C 1
ATOM 793 O O . ASN A 1 101 ? 14.102 -9.094 11.953 1 86.06 101 ASN A O 1
ATOM 797 N N . VAL A 1 102 ? 15.203 -7.113 11.617 1 91.06 102 VAL A N 1
ATOM 798 C CA . VAL A 1 102 ? 13.961 -6.348 11.57 1 91.06 102 VAL A CA 1
ATOM 799 C C . VAL A 1 102 ? 13.75 -5.801 10.156 1 91.06 102 VAL A C 1
ATOM 801 O O . VAL A 1 102 ? 14.688 -5.312 9.531 1 91.06 102 VAL A O 1
ATOM 804 N N . LYS A 1 103 ? 12.547 -5.918 9.688 1 94.19 103 LYS A N 1
ATOM 805 C CA . LYS A 1 103 ? 12.18 -5.387 8.383 1 94.19 103 LYS A CA 1
ATOM 806 C C . LYS A 1 103 ? 11.734 -3.932 8.492 1 94.19 103 LYS A C 1
ATOM 808 O O . LYS A 1 103 ? 10.922 -3.586 9.352 1 94.19 103 LYS A O 1
ATOM 813 N N . TYR A 1 104 ? 12.305 -3.143 7.594 1 96.62 104 TYR A N 1
ATOM 814 C CA . TYR A 1 104 ? 12 -1.717 7.633 1 96.62 104 TYR A CA 1
ATOM 815 C C . TYR A 1 104 ? 11.477 -1.231 6.289 1 96.62 104 TYR A C 1
ATOM 817 O O . TYR A 1 104 ? 11.828 -1.788 5.242 1 96.62 104 TYR A O 1
ATOM 825 N N . PHE A 1 105 ? 10.641 -0.286 6.43 1 97.56 105 PHE A N 1
ATOM 826 C CA . PHE A 1 105 ? 10.211 0.59 5.348 1 97.56 105 PHE A CA 1
ATOM 827 C C . PHE A 1 105 ? 10.898 1.947 5.445 1 97.56 105 PHE A C 1
ATOM 829 O O . PHE A 1 105 ? 10.688 2.691 6.402 1 97.56 105 PHE A O 1
ATOM 836 N N . TYR A 1 106 ? 11.742 2.246 4.43 1 98.19 106 TYR A N 1
ATOM 837 C CA . TYR A 1 106 ? 12.477 3.508 4.418 1 98.19 106 TYR A CA 1
ATOM 838 C C . TYR A 1 106 ? 11.812 4.516 3.49 1 98.19 106 TYR A C 1
ATOM 840 O O . TYR A 1 106 ? 11.367 4.16 2.396 1 98.19 106 TYR A O 1
ATOM 848 N N . ILE A 1 107 ? 11.742 5.676 3.943 1 98.56 107 ILE A N 1
ATOM 849 C CA . ILE A 1 107 ? 11.531 6.812 3.057 1 98.56 107 ILE A CA 1
ATOM 850 C C . ILE A 1 107 ? 12.844 7.566 2.861 1 98.56 107 ILE A C 1
ATOM 852 O O . ILE A 1 107 ? 13.516 7.922 3.834 1 98.56 107 ILE A O 1
ATOM 856 N N . THR A 1 108 ? 13.203 7.777 1.579 1 98.06 108 THR A N 1
ATOM 857 C CA . THR A 1 108 ? 14.531 8.305 1.28 1 98.06 108 THR A CA 1
ATOM 858 C C . THR A 1 108 ? 14.438 9.5 0.333 1 98.06 108 THR A C 1
ATOM 860 O O . THR A 1 108 ? 13.391 9.734 -0.269 1 98.06 108 THR A O 1
ATOM 863 N N . LYS A 1 109 ? 15.438 10.211 0.335 1 96.5 109 LYS A N 1
ATOM 864 C CA . LYS A 1 109 ? 15.641 11.305 -0.615 1 96.5 109 LYS A CA 1
ATOM 865 C C . LYS A 1 109 ? 17.016 11.211 -1.276 1 96.5 109 LYS A C 1
ATOM 867 O O . LYS A 1 109 ? 17.984 10.773 -0.649 1 96.5 109 LYS A O 1
ATOM 872 N N . LEU A 1 110 ? 17 11.555 -2.559 1 90.94 110 LEU A N 1
ATOM 873 C CA . LEU A 1 110 ? 18.281 11.617 -3.273 1 90.94 110 LEU A CA 1
ATOM 874 C C . LEU A 1 110 ? 18.828 13.039 -3.264 1 90.94 110 LEU A C 1
ATOM 876 O O . LEU A 1 110 ? 18.172 13.969 -3.729 1 90.94 110 LEU A O 1
ATOM 880 N N . TYR A 1 111 ? 19.938 13.195 -2.598 1 87.25 111 TYR A N 1
ATOM 881 C CA . TYR A 1 111 ? 20.656 14.461 -2.598 1 87.25 111 TYR A CA 1
ATOM 882 C C . TYR A 1 111 ? 22.031 14.312 -3.242 1 87.25 111 TYR A C 1
ATOM 884 O O . TYR A 1 111 ? 22.891 13.586 -2.736 1 87.25 111 TYR A O 1
ATOM 892 N N . LEU A 1 112 ? 22.359 15.086 -4.277 1 88.19 112 LEU A N 1
ATOM 893 C CA . LEU A 1 112 ? 23.641 15.047 -4.98 1 88.19 112 LEU A CA 1
ATOM 894 C C . LEU A 1 112 ? 24.078 13.602 -5.227 1 88.19 112 LEU A C 1
ATOM 896 O O . LEU A 1 112 ? 25.203 13.227 -4.895 1 88.19 112 LEU A O 1
ATOM 900 N N . ASN A 1 113 ? 23.203 12.719 -5.629 1 84.94 113 ASN A N 1
ATOM 901 C CA . ASN A 1 113 ? 23.438 11.336 -6.027 1 84.94 113 ASN A CA 1
ATOM 902 C C . ASN A 1 113 ? 23.703 10.438 -4.82 1 84.94 113 ASN A C 1
ATOM 904 O O . ASN A 1 113 ? 24.266 9.352 -4.957 1 84.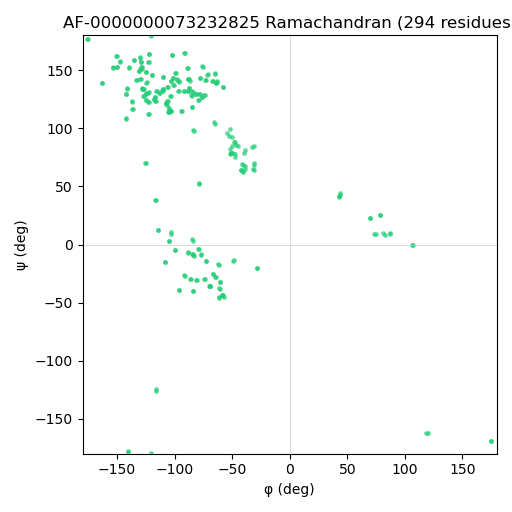94 113 ASN A O 1
ATOM 908 N N . LYS A 1 114 ? 23.484 11.023 -3.676 1 92.06 114 LYS A N 1
ATOM 909 C CA . LYS A 1 114 ? 23.578 10.227 -2.457 1 92.06 114 LYS A CA 1
ATOM 910 C C . LYS A 1 114 ? 22.203 10.023 -1.832 1 92.06 114 LYS A C 1
ATOM 912 O O . LYS A 1 114 ? 21.422 10.969 -1.725 1 92.06 114 LYS A O 1
ATOM 917 N N . LYS A 1 115 ? 21.953 8.875 -1.483 1 93.44 115 LYS A N 1
ATOM 918 C CA . LYS A 1 115 ? 20.688 8.523 -0.865 1 93.44 115 LYS A CA 1
ATOM 919 C C . LYS A 1 115 ? 20.719 8.773 0.641 1 93.44 115 LYS A C 1
ATOM 921 O O . LYS A 1 115 ? 21.641 8.32 1.327 1 93.44 115 LYS A O 1
ATOM 926 N N . GLU A 1 116 ? 19.75 9.492 1.12 1 96.38 116 GLU A N 1
ATOM 927 C CA . GLU A 1 116 ? 19.578 9.727 2.551 1 96.38 116 GLU A CA 1
ATOM 928 C C . GLU A 1 116 ? 18.281 9.109 3.066 1 96.38 116 GLU A C 1
ATOM 930 O O . GLU A 1 116 ? 17.219 9.297 2.469 1 96.38 116 GLU A O 1
ATOM 935 N N . VAL A 1 117 ? 18.406 8.391 4.164 1 97.25 117 VAL A N 1
ATOM 936 C CA . VAL A 1 117 ? 17.219 7.832 4.801 1 97.25 117 VAL A CA 1
ATOM 937 C C . VAL A 1 117 ? 16.594 8.867 5.734 1 97.25 117 VAL A C 1
ATOM 939 O O . VAL A 1 117 ? 17.234 9.32 6.688 1 97.25 117 VAL A O 1
ATOM 942 N N . LEU A 1 118 ? 15.391 9.242 5.457 1 97.94 118 LEU A N 1
ATOM 943 C CA . LEU A 1 118 ? 14.703 10.273 6.23 1 97.94 118 LEU A CA 1
ATOM 944 C C . LEU A 1 118 ? 13.82 9.656 7.305 1 97.94 118 LEU A C 1
ATOM 946 O O . LEU A 1 118 ? 13.672 10.211 8.391 1 97.94 118 LEU A O 1
ATOM 950 N N . GLU A 1 119 ? 13.156 8.555 6.992 1 98.25 119 GLU A N 1
ATOM 951 C CA . GLU A 1 119 ? 12.281 7.816 7.898 1 98.25 119 GLU A CA 1
ATOM 952 C C . GLU A 1 119 ? 12.57 6.316 7.836 1 98.25 119 GLU A C 1
ATOM 954 O O . GLU A 1 119 ? 12.805 5.77 6.758 1 98.25 119 GLU A O 1
ATOM 959 N N . LYS A 1 120 ? 12.508 5.707 8.969 1 96.75 120 LYS A N 1
ATOM 960 C CA . LYS A 1 120 ? 12.547 4.254 9.109 1 96.75 120 LYS A CA 1
ATOM 961 C C . LYS A 1 120 ? 11.305 3.738 9.836 1 96.75 120 LYS A C 1
ATOM 963 O O . LYS A 1 120 ? 11.109 4.031 11.023 1 96.75 120 LYS A O 1
ATOM 968 N N . LEU A 1 121 ? 10.547 3.043 9.086 1 97.12 121 LEU A N 1
ATOM 969 C CA . LEU A 1 121 ? 9.328 2.49 9.672 1 97.12 121 LEU A CA 1
ATOM 970 C C . LEU A 1 121 ? 9.477 0.991 9.906 1 97.12 121 LEU A C 1
ATOM 972 O O . LEU A 1 121 ?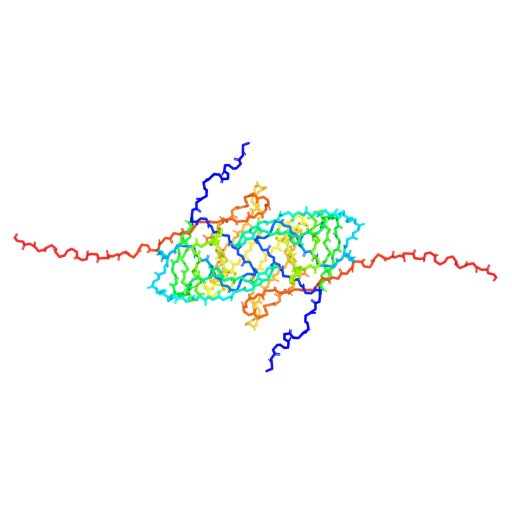 9.547 0.212 8.953 1 97.12 121 LEU A O 1
ATOM 976 N N . PRO A 1 122 ? 9.484 0.576 11.125 1 93.38 122 PRO A N 1
ATOM 977 C CA . PRO A 1 122 ? 9.586 -0.863 11.383 1 93.38 122 PRO A CA 1
ATOM 978 C C . PRO A 1 122 ? 8.281 -1.605 11.109 1 93.38 122 PRO A C 1
ATOM 980 O O . PRO A 1 122 ? 7.203 -1.005 11.148 1 93.38 122 PRO A O 1
ATOM 983 N N . THR A 1 123 ? 8.453 -2.84 10.781 1 92.69 123 THR A N 1
ATOM 984 C CA . THR A 1 123 ? 7.266 -3.68 10.711 1 92.69 123 THR A CA 1
ATOM 985 C C . THR A 1 123 ? 6.648 -3.861 12.094 1 92.69 123 THR A C 1
ATOM 987 O O . THR A 1 123 ? 7.363 -3.924 13.102 1 92.69 123 THR A O 1
ATOM 990 N N . PHE A 1 124 ? 5.426 -3.838 12.078 1 86 124 PHE A N 1
ATOM 991 C CA . PHE A 1 124 ? 4.723 -4.16 13.312 1 86 124 PHE A CA 1
ATOM 992 C C . PHE A 1 124 ? 3.9 -5.434 13.148 1 86 124 PHE A C 1
ATOM 994 O O . PHE A 1 124 ? 4.363 -6.406 12.547 1 86 124 PHE A O 1
ATOM 1001 N N . SER A 1 125 ? 2.66 -5.43 13.414 1 78.19 125 SER A N 1
ATOM 1002 C CA . SER A 1 125 ? 1.861 -6.652 13.414 1 78.19 125 SER A CA 1
ATOM 1003 C C . SER A 1 125 ? 1.515 -7.09 11.992 1 78.19 125 SER A C 1
ATOM 1005 O O . SER A 1 125 ? 1.193 -6.258 11.141 1 7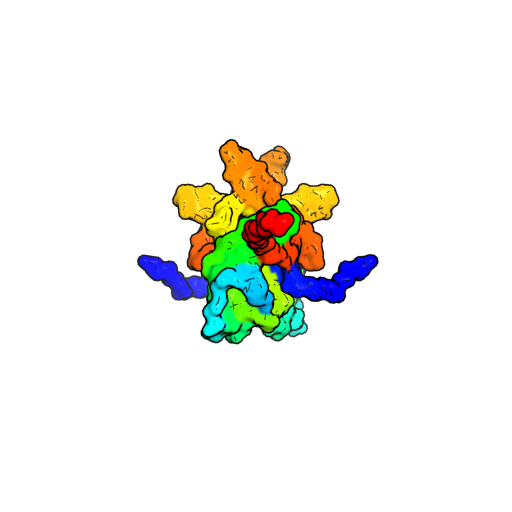8.19 125 SER A O 1
ATOM 1007 N N . TYR A 1 126 ? 1.769 -8.367 11.695 1 80.19 126 TYR A N 1
ATOM 1008 C CA . TYR A 1 126 ? 1.335 -9.055 10.484 1 80.19 126 TYR A CA 1
ATOM 1009 C C . TYR A 1 126 ? 2.076 -8.523 9.258 1 80.19 126 TYR A C 1
ATOM 1011 O O . TYR A 1 126 ? 1.506 -8.438 8.172 1 80.19 126 TYR A O 1
ATOM 1019 N N . GLY A 1 127 ? 3.322 -7.898 9.516 1 89.25 127 GLY A N 1
ATOM 1020 C CA . GLY A 1 127 ? 4.16 -7.52 8.383 1 89.25 127 GLY A CA 1
ATOM 1021 C C . GLY A 1 127 ? 3.836 -6.141 7.836 1 89.25 127 GLY A C 1
ATOM 1022 O O . GLY A 1 127 ? 4.336 -5.754 6.781 1 89.25 127 GLY A O 1
ATOM 1023 N N . LEU A 1 128 ? 2.998 -5.391 8.562 1 95.25 128 LEU A N 1
ATOM 1024 C CA . LEU A 1 128 ? 2.652 -4.043 8.125 1 95.25 128 LEU A CA 1
ATOM 1025 C C . LEU A 1 128 ? 3.639 -3.021 8.688 1 95.25 128 LEU A C 1
ATOM 1027 O O . LEU A 1 128 ? 4.254 -3.254 9.727 1 95.25 128 LEU A O 1
ATOM 1031 N N . TYR A 1 129 ? 3.787 -1.965 7.945 1 96.38 129 TYR A N 1
ATOM 1032 C CA . TYR A 1 129 ? 4.609 -0.846 8.391 1 96.38 129 TYR A CA 1
ATOM 1033 C C . TYR A 1 129 ? 3.744 0.288 8.93 1 96.38 129 TYR A C 1
ATOM 1035 O O . TYR A 1 129 ? 2.654 0.544 8.414 1 96.38 129 TYR A O 1
ATOM 1043 N N . CYS A 1 130 ? 4.234 0.916 9.938 1 94.75 130 CYS A N 1
ATOM 1044 C CA . CYS A 1 130 ? 3.432 1.985 10.523 1 94.75 130 CYS A CA 1
ATOM 1045 C C . CYS A 1 130 ? 4.305 3.176 10.906 1 94.75 130 CYS A C 1
ATOM 1047 O O . CYS A 1 130 ? 5.516 3.027 11.094 1 94.75 130 CYS A O 1
ATOM 1049 N N . THR A 1 131 ? 3.723 4.312 10.906 1 96.31 131 THR A N 1
ATOM 1050 C CA . THR A 1 131 ? 4.297 5.555 11.414 1 96.31 131 THR A CA 1
ATOM 1051 C C . THR A 1 131 ? 3.242 6.375 12.148 1 96.31 131 THR A C 1
ATOM 1053 O O . THR A 1 131 ? 2.141 5.887 12.414 1 96.31 131 THR A O 1
ATOM 1056 N N . TYR A 1 132 ? 3.66 7.508 12.609 1 96.5 132 TYR A N 1
ATOM 1057 C CA . TYR A 1 132 ? 2.76 8.43 13.297 1 96.5 132 TYR A CA 1
ATOM 1058 C C . TYR A 1 132 ? 2.816 9.812 12.672 1 96.5 132 TYR A C 1
ATOM 1060 O O . TYR A 1 132 ? 3.9 10.32 12.367 1 96.5 132 TYR A O 1
ATOM 1068 N N . VAL A 1 133 ? 1.656 10.359 12.453 1 97.75 133 VAL A N 1
ATOM 1069 C CA . VAL A 1 133 ? 1.604 11.695 11.859 1 97.75 133 VAL A CA 1
ATOM 1070 C C . VAL A 1 133 ? 1.423 12.742 12.953 1 97.75 133 VAL A C 1
ATOM 1072 O O . VAL A 1 133 ? 0.694 12.516 13.93 1 97.75 133 VAL A O 1
ATOM 1075 N N . ASN A 1 134 ? 2.111 13.875 12.75 1 97.12 134 ASN A N 1
ATOM 1076 C CA . ASN A 1 134 ? 2.035 15.016 13.656 1 97.12 134 ASN A CA 1
ATOM 1077 C C . ASN A 1 134 ? 1.751 16.312 12.906 1 97.12 134 ASN A C 1
ATOM 1079 O O . ASN A 1 134 ? 1.959 16.391 11.695 1 97.12 134 ASN A O 1
ATOM 1083 N N . THR A 1 135 ? 1.204 17.281 13.641 1 96.06 135 THR A N 1
ATOM 1084 C CA . THR A 1 135 ? 1.016 18.609 13.055 1 96.06 135 THR A CA 1
ATOM 1085 C C . THR A 1 135 ? 2.355 19.312 12.875 1 96.06 135 THR A C 1
ATOM 1087 O O . THR A 1 135 ? 3.291 19.094 13.641 1 96.06 135 THR A O 1
ATOM 1090 N N . VAL A 1 136 ? 2.455 20.125 11.82 1 92.12 136 VAL A N 1
ATOM 1091 C CA . VAL A 1 136 ? 3.639 20.938 11.578 1 92.12 136 VAL A CA 1
ATOM 1092 C C . VAL A 1 136 ? 3.541 22.234 12.391 1 92.12 136 VAL A C 1
ATOM 1094 O O . VAL A 1 136 ? 2.551 22.953 12.289 1 92.12 136 VAL A O 1
ATOM 1097 N N . GLU A 1 137 ? 4.176 22.328 13.562 1 76.69 137 GLU A N 1
ATOM 1098 C CA . GLU A 1 137 ? 4.109 23.5 14.422 1 76.69 137 GLU A CA 1
ATOM 1099 C C . GLU A 1 137 ? 4.477 24.766 13.648 1 76.69 137 GLU A C 1
ATOM 1101 O O . GLU A 1 137 ? 5.457 24.781 12.906 1 76.69 137 GLU A O 1
ATOM 1106 N N . THR A 1 138 ? 3.557 25.438 13.133 1 57.53 138 THR A N 1
ATOM 1107 C CA . THR A 1 138 ? 3.861 26.766 12.602 1 57.53 138 THR A CA 1
ATOM 1108 C C . THR A 1 138 ? 4.535 27.641 13.664 1 57.53 138 THR A C 1
ATOM 1110 O O . THR A 1 138 ? 4.078 27.703 14.805 1 57.53 138 THR A O 1
ATOM 1113 N N . HIS A 1 139 ? 5.852 27.688 13.648 1 48 139 HIS A N 1
ATOM 1114 C CA . HIS A 1 139 ? 6.508 28.703 14.469 1 48 139 HIS A CA 1
ATOM 1115 C C . HIS A 1 139 ? 5.738 30.016 14.445 1 48 139 HIS A C 1
ATOM 1117 O O . HIS A 1 139 ? 5.656 30.672 13.406 1 48 139 HIS A O 1
ATOM 1123 N N . ILE A 1 140 ? 4.664 30.016 14.969 1 45 140 ILE A N 1
ATOM 1124 C CA . ILE A 1 140 ? 4.121 31.359 15.141 1 45 140 ILE A CA 1
ATOM 1125 C C . ILE A 1 140 ? 5.184 32.281 15.742 1 45 140 ILE A C 1
ATOM 1127 O O . ILE A 1 140 ? 5.621 32.062 16.875 1 45 140 ILE A O 1
ATOM 1131 N N . LEU A 1 141 ? 6.117 32.688 14.961 1 40.22 141 LEU A N 1
ATOM 1132 C CA . LEU A 1 141 ? 6.906 33.844 15.391 1 40.22 141 LEU A CA 1
ATOM 1133 C C . LEU A 1 141 ? 6.02 34.906 16.047 1 40.22 141 LEU A C 1
ATOM 1135 O O . LEU A 1 141 ? 5.207 35.531 15.367 1 40.22 141 LEU A O 1
ATOM 1139 N N . VAL A 1 142 ? 5.387 34.594 17.125 1 42.31 142 VAL A N 1
ATOM 1140 C CA . VAL A 1 142 ? 4.777 35.656 17.891 1 42.31 142 VAL A CA 1
ATOM 1141 C C . VAL A 1 142 ? 5.797 36.781 18.125 1 42.31 142 VAL A C 1
ATOM 1143 O O . VAL A 1 142 ? 6.809 36.562 18.797 1 42.31 142 VAL A O 1
ATOM 1146 N N . ASN A 1 143 ? 6.027 37.594 17.188 1 41.69 143 ASN A N 1
ATOM 1147 C CA . ASN A 1 143 ? 6.707 38.844 17.438 1 41.69 143 ASN A CA 1
ATOM 1148 C C . ASN A 1 143 ? 6.223 39.5 18.719 1 41.69 143 ASN A C 1
ATOM 1150 O O . ASN A 1 143 ? 5.109 40.031 18.781 1 41.69 143 ASN A O 1
ATOM 1154 N N . LYS A 1 144 ? 6.508 38.969 19.828 1 43.72 144 LYS A N 1
ATOM 1155 C CA . LYS A 1 144 ? 6.336 39.656 21.094 1 43.72 144 LYS A CA 1
ATOM 1156 C C . LYS A 1 144 ? 7.016 41.031 21.062 1 43.72 144 LYS A C 1
ATOM 1158 O O . LYS A 1 144 ? 8.242 41.125 21.016 1 43.72 144 LYS A O 1
ATOM 1163 N N . LYS A 1 145 ? 6.414 42.031 20.438 1 42.03 145 LYS A N 1
ATOM 1164 C CA . LYS A 1 145 ? 6.789 43.406 20.656 1 42.03 145 LYS A CA 1
ATOM 1165 C C . LYS A 1 145 ? 6.934 43.719 22.156 1 42.03 145 LYS A C 1
ATOM 1167 O O . LYS A 1 145 ? 5.965 43.625 22.906 1 42.03 145 LYS A O 1
ATOM 1172 N N . PHE A 1 146 ? 8.031 43.469 22.688 1 42.09 146 PHE A N 1
ATOM 1173 C CA . PHE A 1 146 ? 8.414 44.062 23.953 1 42.09 146 PHE A CA 1
ATOM 1174 C C . PHE A 1 146 ? 8.039 45.562 24 1 42.09 146 PHE A C 1
ATOM 1176 O O . PHE A 1 146 ? 8.609 46.375 23.281 1 42.09 146 PHE A O 1
ATOM 1183 N N . TYR A 1 147 ? 6.797 45.875 23.953 1 35.16 147 TYR A N 1
ATOM 1184 C CA . TYR A 1 147 ? 6.484 47.25 24.281 1 35.16 147 TYR A CA 1
ATOM 1185 C C . TYR A 1 147 ? 7.109 47.656 25.609 1 35.16 147 TYR A C 1
ATOM 1187 O O . TYR A 1 147 ? 6.816 47.062 26.641 1 35.16 147 TYR A O 1
ATOM 1195 N N . LYS A 1 148 ? 8.398 48.031 25.641 1 40.44 148 LYS A N 1
ATOM 1196 C CA . LYS A 1 148 ? 9.008 48.844 26.688 1 40.44 148 LYS A CA 1
ATOM 1197 C C . LYS A 1 148 ? 8.062 49.938 27.141 1 40.44 148 LYS A C 1
ATOM 1199 O O . LYS A 1 148 ? 7.688 50.812 26.344 1 40.44 148 LYS A O 1
ATOM 1204 N N . GLN A 1 149 ? 7.086 49.625 28.047 1 33.28 149 GLN A N 1
ATOM 1205 C CA . GLN A 1 149 ? 6.688 50.719 28.906 1 33.28 149 GLN A CA 1
ATOM 1206 C C . GLN A 1 149 ? 7.84 51.156 29.797 1 33.28 149 GLN A C 1
ATOM 1208 O O . GLN A 1 149 ? 8.609 50.344 30.297 1 33.28 149 GLN A O 1
ATOM 1213 N N . MET B 1 1 ? -5.441 9.773 -25.484 1 18.61 1 MET B N 1
ATOM 1214 C CA . MET B 1 1 ? -5.535 8.32 -25.547 1 18.61 1 MET B CA 1
ATOM 1215 C C . MET B 1 1 ? -5.953 7.746 -24.203 1 18.61 1 MET B C 1
ATOM 1217 O O . MET B 1 1 ? -5.316 8.023 -23.172 1 18.61 1 MET B O 1
ATOM 1221 N N . GLY B 1 2 ? -7.191 7.598 -23.922 1 25.47 2 GLY B N 1
ATOM 1222 C CA . GLY B 1 2 ? -7.844 7.156 -22.703 1 25.47 2 GLY B CA 1
ATOM 1223 C C . GLY B 1 2 ? -7.246 5.879 -22.141 1 25.47 2 GLY B C 1
ATOM 1224 O O . GLY B 1 2 ? -7.023 4.914 -22.875 1 25.47 2 GLY B O 1
ATOM 1225 N N . ILE B 1 3 ? -6.242 5.938 -21.312 1 32.47 3 ILE B N 1
ATOM 1226 C CA . ILE B 1 3 ? -5.902 4.605 -20.828 1 32.47 3 ILE B CA 1
ATOM 1227 C C . ILE B 1 3 ? -7.164 3.754 -20.734 1 32.47 3 ILE B C 1
ATOM 1229 O O . ILE B 1 3 ? -8.156 4.168 -20.125 1 32.47 3 ILE B O 1
ATOM 1233 N N . ASP B 1 4 ? -7.625 3.139 -21.797 1 32.53 4 ASP B N 1
ATOM 1234 C CA . ASP B 1 4 ? -8.758 2.219 -21.875 1 32.53 4 ASP B CA 1
ATOM 1235 C C . ASP B 1 4 ? -8.93 1.438 -20.578 1 32.53 4 ASP B C 1
ATOM 1237 O O . ASP B 1 4 ? -8.07 0.638 -20.203 1 32.53 4 ASP B O 1
ATOM 1241 N N . THR B 1 5 ? -9.336 1.991 -19.516 1 39.97 5 THR B N 1
ATOM 1242 C CA . THR B 1 5 ? -9.883 1.418 -18.297 1 39.97 5 THR B CA 1
ATOM 1243 C C . THR B 1 5 ? -10.594 0.102 -18.594 1 39.97 5 THR B C 1
ATOM 1245 O O . THR B 1 5 ? -11.219 -0.486 -17.703 1 39.97 5 THR B O 1
ATOM 1248 N N . SER B 1 6 ? -10.992 -0.18 -19.781 1 39.81 6 SER B N 1
ATOM 1249 C CA . SER B 1 6 ? -11.805 -1.32 -20.203 1 39.81 6 SER B CA 1
ATOM 1250 C C . SER B 1 6 ? -11.125 -2.639 -19.844 1 39.81 6 SER B C 1
ATOM 1252 O O . SER B 1 6 ? -11.766 -3.695 -19.859 1 39.81 6 SER B O 1
ATOM 1254 N N . ILE B 1 7 ? -9.859 -2.824 -20.031 1 45.97 7 ILE B N 1
ATOM 1255 C CA . ILE B 1 7 ? -9.398 -4.207 -19.953 1 45.97 7 ILE B CA 1
ATOM 1256 C C . ILE B 1 7 ? -9.273 -4.621 -18.484 1 45.97 7 ILE B C 1
ATOM 1258 O O . ILE B 1 7 ? -8.297 -4.273 -17.812 1 45.97 7 ILE B O 1
ATOM 1262 N N . ASP B 1 8 ? -10.32 -4.414 -17.734 1 56.44 8 ASP B N 1
ATOM 1263 C CA . ASP B 1 8 ? -10.461 -5.125 -16.469 1 56.44 8 ASP B CA 1
ATOM 1264 C C . ASP B 1 8 ? -9.812 -6.504 -16.531 1 56.44 8 ASP B C 1
ATOM 1266 O O . ASP B 1 8 ? -10.453 -7.477 -16.938 1 56.44 8 ASP B O 1
ATOM 1270 N N . ASN B 1 9 ? -8.586 -6.457 -16.703 1 79.69 9 ASN B N 1
ATOM 1271 C CA . ASN B 1 9 ? -7.805 -7.691 -16.719 1 79.69 9 ASN B CA 1
ATOM 1272 C C . ASN B 1 9 ? -7.824 -8.391 -15.359 1 79.69 9 ASN B C 1
ATOM 1274 O O . ASN B 1 9 ? -7.344 -7.832 -14.375 1 79.69 9 ASN B O 1
ATOM 1278 N N . GLU B 1 10 ? -8.609 -9.406 -15.336 1 91 10 GLU B N 1
ATOM 1279 C CA . GLU B 1 10 ? -8.82 -10.18 -14.117 1 91 10 GLU B CA 1
ATOM 1280 C C . GLU B 1 10 ? -7.488 -10.547 -13.461 1 91 10 GLU B C 1
ATOM 1282 O O . GLU B 1 10 ? -7.449 -10.891 -12.281 1 91 10 GLU B O 1
ATOM 1287 N N . ASP B 1 11 ? -6.422 -10.352 -14.227 1 95.5 11 ASP B N 1
ATOM 1288 C CA . ASP B 1 11 ? -5.133 -10.773 -13.688 1 95.5 11 ASP B CA 1
ATOM 1289 C C . ASP B 1 11 ? -4.309 -9.57 -13.227 1 95.5 11 ASP B C 1
ATOM 1291 O O . ASP B 1 11 ? -3.174 -9.734 -12.773 1 95.5 11 ASP B O 1
ATOM 1295 N N . MET B 1 12 ? -4.965 -8.391 -13.359 1 95.5 12 MET B N 1
ATOM 1296 C CA . MET B 1 12 ? -4.301 -7.207 -12.836 1 95.5 12 MET B CA 1
ATOM 1297 C C . MET B 1 12 ? -4.121 -7.309 -11.32 1 95.5 12 MET B C 1
ATOM 1299 O O . MET B 1 12 ? -5.016 -7.785 -10.617 1 95.5 12 MET B O 1
ATOM 1303 N N . CYS B 1 13 ? -2.965 -6.859 -10.859 1 96.94 13 CYS B N 1
ATOM 1304 C CA . CYS B 1 13 ? -2.615 -6.996 -9.453 1 96.94 13 CYS B CA 1
ATOM 1305 C C . CYS B 1 13 ? -1.893 -5.754 -8.945 1 96.94 13 CYS B C 1
ATOM 1307 O O . CYS B 1 13 ? -1.002 -5.23 -9.617 1 96.94 13 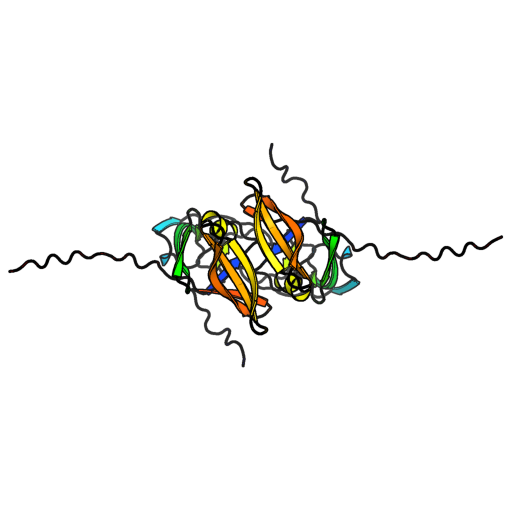CYS B O 1
ATOM 1309 N N . LEU B 1 14 ? -2.289 -5.266 -7.793 1 96.88 14 LEU B N 1
ATOM 1310 C CA . LEU B 1 14 ? -1.654 -4.098 -7.188 1 96.88 14 LEU B CA 1
ATOM 1311 C C . LEU B 1 14 ? -0.804 -4.5 -5.988 1 96.88 14 LEU B C 1
ATOM 1313 O O . LEU B 1 14 ? -1.297 -5.148 -5.062 1 96.88 14 LEU B O 1
ATOM 1317 N N . PRO B 1 15 ? 0.526 -4.156 -6.047 1 97.88 15 PRO B N 1
ATOM 1318 C CA . PRO B 1 15 ? 1.261 -4.266 -4.785 1 97.88 15 PRO B CA 1
ATOM 1319 C C . PRO B 1 15 ? 0.654 -3.414 -3.674 1 97.88 15 PRO B C 1
ATOM 1321 O O . PRO B 1 15 ? 0.213 -2.289 -3.922 1 97.88 15 PRO B O 1
ATOM 1324 N N . ASN B 1 16 ? 0.545 -3.969 -2.508 1 97.62 16 ASN B N 1
ATOM 1325 C CA . ASN B 1 16 ? -0.159 -3.291 -1.426 1 97.62 16 ASN B CA 1
ATOM 1326 C C . ASN B 1 16 ? 0.596 -3.408 -0.105 1 97.62 16 ASN B C 1
ATOM 1328 O O . ASN B 1 16 ? 0.727 -4.504 0.445 1 97.62 16 ASN B O 1
ATOM 1332 N N . SER B 1 17 ? 0.995 -2.293 0.369 1 97.06 17 SER B N 1
ATOM 1333 C CA . SER B 1 17 ? 1.782 -2.262 1.597 1 97.06 17 SER B CA 1
ATOM 1334 C C . SER B 1 17 ? 0.885 -2.289 2.83 1 97.06 17 SER B C 1
ATOM 1336 O O . SER B 1 17 ? 1.364 -2.488 3.947 1 97.06 17 SER B O 1
ATOM 1338 N N . ALA B 1 18 ? -0.422 -2.176 2.637 1 96.19 18 ALA B N 1
ATOM 1339 C CA . ALA B 1 18 ? -1.319 -2.031 3.779 1 96.19 18 ALA B CA 1
ATOM 1340 C C . ALA B 1 18 ? -2.234 -3.244 3.914 1 96.19 18 ALA B C 1
ATOM 1342 O O . ALA B 1 18 ? -3.264 -3.182 4.594 1 96.19 18 ALA B O 1
ATOM 1343 N N . THR B 1 19 ? -1.951 -4.273 3.223 1 96 19 THR B N 1
ATOM 1344 C CA . THR B 1 19 ? -2.689 -5.52 3.391 1 96 19 THR B CA 1
ATOM 1345 C C . THR B 1 19 ? -1.812 -6.582 4.051 1 96 19 THR B C 1
ATOM 1347 O O . THR B 1 19 ? -0.622 -6.684 3.752 1 96 19 THR B O 1
ATOM 1350 N N . THR B 1 20 ? -2.428 -7.379 4.875 1 95.81 20 THR B N 1
ATOM 1351 C CA . THR B 1 20 ? -1.669 -8.391 5.602 1 95.81 20 THR B CA 1
ATOM 1352 C C . THR B 1 20 ? -1.413 -9.609 4.727 1 95.81 20 THR B C 1
ATOM 1354 O O . THR B 1 20 ? -0.427 -10.32 4.922 1 95.81 20 THR B O 1
ATOM 1357 N N . HIS B 1 21 ? -2.334 -9.852 3.826 1 97.38 21 HIS B N 1
ATOM 1358 C CA . HIS B 1 21 ? -2.258 -11.023 2.957 1 97.38 21 HIS B CA 1
ATOM 1359 C C . HIS B 1 21 ? -2.475 -10.641 1.497 1 97.38 21 HIS B C 1
ATOM 1361 O O . HIS B 1 21 ? -3.227 -9.711 1.201 1 97.38 21 HIS B O 1
ATOM 1367 N N . THR B 1 22 ? -1.867 -11.367 0.689 1 98.56 22 THR B N 1
ATOM 1368 C CA . THR B 1 22 ? -2.238 -11.32 -0.721 1 98.56 22 THR B CA 1
ATOM 1369 C C . THR B 1 22 ? -3.668 -11.82 -0.918 1 98.56 22 THR B C 1
ATOM 1371 O O . THR B 1 22 ? -4.086 -12.789 -0.285 1 98.56 22 THR B O 1
ATOM 1374 N N . ILE B 1 23 ? -4.336 -11.117 -1.768 1 98.5 23 ILE B N 1
ATOM 1375 C CA . ILE B 1 23 ? -5.707 -11.484 -2.113 1 98.5 23 ILE B CA 1
ATOM 1376 C C . ILE B 1 23 ? -5.812 -11.711 -3.619 1 98.5 23 ILE B C 1
ATOM 1378 O O . ILE B 1 23 ? -5.492 -10.828 -4.414 1 98.5 23 ILE B O 1
ATOM 1382 N N . LEU B 1 24 ? -6.242 -12.867 -3.959 1 98.56 24 LEU B N 1
ATOM 1383 C CA . LEU B 1 24 ? -6.375 -13.203 -5.375 1 98.56 24 LEU B CA 1
ATOM 1384 C C . LEU B 1 24 ? -7.82 -13.539 -5.719 1 98.56 24 LEU B C 1
ATOM 1386 O O . LEU B 1 24 ? -8.508 -14.203 -4.941 1 98.56 24 LEU B O 1
ATOM 1390 N N . LYS B 1 25 ? -8.195 -13.188 -6.883 1 97.5 25 LYS B N 1
ATOM 1391 C CA . LYS B 1 25 ? -9.594 -13.305 -7.305 1 97.5 25 LYS B CA 1
ATOM 1392 C C . LYS B 1 25 ? -9.852 -14.656 -7.965 1 97.5 25 LYS B C 1
ATOM 1394 O O . LYS B 1 25 ? -11 -15.094 -8.062 1 97.5 25 LYS B O 1
ATOM 1399 N N . ASN B 1 26 ? -8.836 -15.227 -8.531 1 97.44 26 ASN B N 1
ATOM 1400 C CA . ASN B 1 26 ? -8.992 -16.453 -9.297 1 97.44 26 ASN B CA 1
ATOM 1401 C C . ASN B 1 26 ? -8.344 -17.641 -8.578 1 97.44 26 ASN B C 1
ATOM 1403 O O . ASN B 1 26 ? -7.199 -17.562 -8.133 1 97.44 26 ASN B O 1
ATOM 1407 N N . ASN B 1 27 ? -9.031 -18.703 -8.492 1 97.38 27 ASN B N 1
ATOM 1408 C CA . ASN B 1 27 ? -8.531 -19.859 -7.742 1 97.38 27 ASN B CA 1
ATOM 1409 C C . ASN B 1 27 ? -7.48 -20.625 -8.531 1 97.38 27 ASN B C 1
ATOM 1411 O O . ASN B 1 27 ? -6.785 -21.484 -7.98 1 97.38 27 ASN B O 1
ATOM 1415 N N . LYS B 1 28 ? -7.293 -20.281 -9.805 1 97.12 28 LYS B N 1
ATOM 1416 C CA . LYS B 1 28 ? -6.324 -20.969 -10.648 1 97.12 28 LYS B CA 1
ATOM 1417 C C . LYS B 1 28 ? -4.91 -20.828 -10.094 1 97.12 28 LYS B C 1
ATOM 1419 O O . LYS B 1 28 ? -4.012 -21.594 -10.453 1 97.12 28 LYS B O 1
ATOM 1424 N N . PHE B 1 29 ? -4.703 -19.891 -9.242 1 98.12 29 PHE B N 1
ATOM 1425 C CA . PHE B 1 29 ? -3.367 -19.609 -8.734 1 98.12 29 PHE B CA 1
ATOM 1426 C C . PHE B 1 29 ? -3.064 -2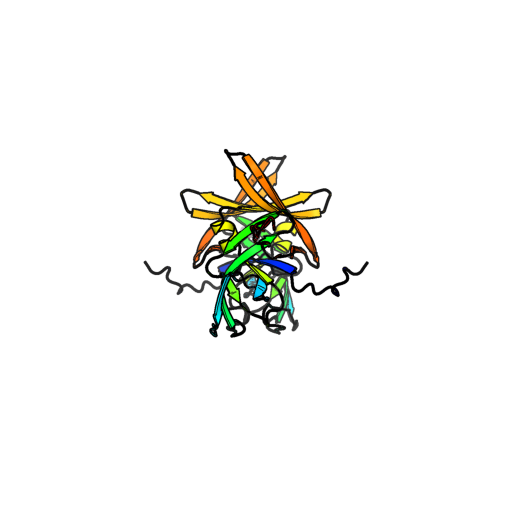0.453 -7.508 1 98.12 29 PHE B C 1
ATOM 1428 O O . PHE B 1 29 ? -1.931 -20.484 -7.023 1 98.12 29 PHE B O 1
ATOM 1435 N N . PHE B 1 30 ? -4.066 -21.172 -7.043 1 98.31 30 PHE B N 1
ATOM 1436 C CA . PHE B 1 30 ? -3.926 -21.891 -5.777 1 98.31 30 PHE B CA 1
ATOM 1437 C C . PHE B 1 30 ? -3.545 -23.344 -6.012 1 98.31 30 PHE B C 1
ATOM 1439 O O . PHE B 1 30 ? -4.16 -24.031 -6.832 1 98.31 30 PHE B O 1
ATOM 1446 N N . SER B 1 31 ? -2.572 -23.781 -5.297 1 97.62 31 SER B N 1
ATOM 1447 C CA . SER B 1 31 ? -2.229 -25.188 -5.277 1 97.62 31 SER B CA 1
ATOM 1448 C C . SER B 1 31 ? -3.061 -25.953 -4.25 1 97.62 31 SER B C 1
ATOM 1450 O O . SER B 1 31 ? -3.277 -27.156 -4.383 1 97.62 31 SER B O 1
ATOM 1452 N N . ASN B 1 32 ? -3.424 -25.266 -3.242 1 97.75 32 ASN B N 1
ATOM 1453 C CA . ASN B 1 32 ? -4.359 -25.703 -2.215 1 97.75 32 ASN B CA 1
ATOM 1454 C C . ASN B 1 32 ? -5.262 -24.578 -1.747 1 97.75 32 ASN B C 1
ATOM 1456 O O . ASN B 1 32 ? -4.785 -23.469 -1.459 1 97.75 32 ASN B O 1
ATOM 1460 N N . LEU B 1 33 ? -6.531 -24.859 -1.735 1 98.44 33 LEU B N 1
ATOM 1461 C CA . LEU B 1 33 ? -7.512 -23.844 -1.354 1 98.44 33 LEU B CA 1
ATOM 1462 C C . LEU B 1 33 ? -8.578 -24.453 -0.436 1 98.44 33 LEU B C 1
ATOM 1464 O O . LEU B 1 33 ? -9.219 -25.438 -0.787 1 98.44 33 LEU B O 1
ATOM 1468 N N . VAL B 1 34 ? -8.711 -23.859 0.716 1 98.69 34 VAL B N 1
ATOM 1469 C CA . VAL B 1 34 ? -9.766 -24.234 1.657 1 98.69 34 VAL B CA 1
ATOM 1470 C C . VAL B 1 34 ? -10.828 -23.141 1.696 1 98.69 34 VAL B C 1
ATOM 1472 O O . VAL B 1 34 ? -10.531 -21.984 2.018 1 98.69 34 VAL B O 1
ATOM 1475 N N . MET B 1 35 ? -12.008 -23.562 1.364 1 98.31 35 MET B N 1
ATOM 1476 C CA . MET B 1 35 ? -13.094 -22.578 1.353 1 98.31 35 MET B CA 1
ATOM 1477 C C . MET B 1 35 ? -13.602 -22.312 2.766 1 98.31 35 MET B C 1
ATOM 1479 O O . MET B 1 35 ? -13.953 -23.25 3.49 1 98.31 35 MET B O 1
ATOM 1483 N N . GLN B 1 36 ? -13.57 -21.078 3.098 1 97.31 36 GLN B N 1
ATOM 1484 C CA . GLN B 1 36 ? -14.047 -20.594 4.395 1 97.31 36 GLN B CA 1
ATOM 1485 C C . GLN B 1 36 ? -14.289 -19.094 4.371 1 97.31 36 GLN B C 1
ATOM 1487 O O . GLN B 1 36 ? -13.492 -18.344 3.822 1 97.31 36 GLN B O 1
ATOM 1492 N N . GLU B 1 37 ? -15.383 -18.719 4.996 1 95.75 37 GLU B N 1
ATOM 1493 C CA . GLU B 1 37 ? -15.648 -17.297 5.109 1 95.75 37 GLU B CA 1
ATOM 1494 C C . GLU B 1 37 ? -14.773 -16.656 6.188 1 95.75 37 GLU B C 1
ATOM 1496 O O . GLU B 1 37 ? -14.711 -17.156 7.316 1 95.75 37 GLU B O 1
ATOM 1501 N N . ILE B 1 38 ? -14.141 -15.672 5.785 1 94.25 38 ILE B N 1
ATOM 1502 C CA . ILE B 1 38 ? -13.258 -14.953 6.699 1 94.25 38 ILE B CA 1
ATOM 1503 C C . ILE B 1 38 ? -13.578 -13.461 6.66 1 94.25 38 ILE B C 1
ATOM 1505 O O . ILE B 1 38 ? -13.789 -12.891 5.59 1 94.25 38 ILE B O 1
ATOM 1509 N N . ASN B 1 39 ? -13.664 -12.875 7.852 1 94.56 39 ASN B N 1
ATOM 1510 C CA . ASN B 1 39 ? -13.797 -11.43 7.93 1 94.56 39 ASN B CA 1
ATOM 1511 C C . ASN B 1 39 ? -12.438 -10.734 7.941 1 94.56 39 ASN B C 1
ATOM 1513 O O . ASN B 1 39 ? -11.508 -11.203 8.609 1 94.56 39 ASN B O 1
ATOM 1517 N N . ILE B 1 40 ? -12.359 -9.695 7.137 1 92.75 40 ILE B N 1
ATOM 1518 C CA . ILE B 1 40 ? -11.141 -8.891 7.188 1 92.75 40 ILE B CA 1
ATOM 1519 C C . ILE B 1 40 ? -11.484 -7.441 7.512 1 92.75 40 ILE B C 1
ATOM 1521 O O . ILE B 1 40 ? -12.625 -7.008 7.305 1 92.75 40 ILE B O 1
ATOM 1525 N N . SER B 1 41 ? -10.492 -6.75 8.039 1 92.25 41 SER B N 1
ATOM 1526 C CA . SER B 1 41 ? -10.641 -5.332 8.344 1 92.25 41 SER B CA 1
ATOM 1527 C C . SER B 1 41 ? -10.188 -4.457 7.18 1 92.25 41 SER B C 1
ATOM 1529 O O . SER B 1 41 ? -9.141 -4.703 6.586 1 92.25 41 SER B O 1
ATOM 1531 N N . THR B 1 42 ? -10.961 -3.465 6.781 1 91.25 42 THR B N 1
ATOM 1532 C CA . THR B 1 42 ? -10.656 -2.475 5.754 1 91.25 42 THR B CA 1
ATOM 1533 C C . THR B 1 42 ? -10.695 -1.063 6.336 1 91.25 42 THR B C 1
ATOM 1535 O O . THR B 1 42 ? -10.93 -0.886 7.535 1 91.25 42 THR B O 1
ATOM 1538 N N . ILE B 1 43 ? -10.445 -0.142 5.488 1 86.81 43 ILE B N 1
ATOM 1539 C CA . ILE B 1 43 ? -10.461 1.252 5.914 1 86.81 43 ILE B CA 1
ATOM 1540 C C . ILE B 1 43 ? -11.875 1.644 6.34 1 86.81 43 ILE B C 1
ATOM 1542 O O . ILE B 1 43 ? -12.055 2.516 7.195 1 86.81 43 ILE B O 1
ATOM 1546 N N . SER B 1 44 ? -12.883 0.972 5.754 1 87.25 44 SER B N 1
ATOM 1547 C CA . SER B 1 44 ? -14.273 1.342 6 1 87.25 44 SER B CA 1
ATOM 1548 C C . SER B 1 44 ? -14.938 0.372 6.969 1 87.25 44 SER B C 1
ATOM 1550 O O . SER B 1 44 ? -16.156 0.413 7.152 1 87.25 44 SER B O 1
ATOM 1552 N N . GLY B 1 45 ? -14.117 -0.488 7.551 1 88.5 45 GLY B N 1
ATOM 1553 C CA . GLY B 1 45 ? -14.688 -1.447 8.484 1 88.5 45 GLY B CA 1
ATOM 1554 C C . GLY B 1 45 ? -14.461 -2.889 8.07 1 88.5 45 GLY B C 1
ATOM 1555 O O . GLY B 1 45 ? -13.586 -3.174 7.246 1 88.5 45 GLY B O 1
ATOM 1556 N N . THR B 1 46 ? -15.25 -3.725 8.672 1 92.12 46 THR B N 1
ATOM 1557 C CA . THR B 1 46 ? -15.102 -5.156 8.43 1 92.12 46 THR B CA 1
ATOM 1558 C C . THR B 1 46 ? -15.906 -5.586 7.211 1 92.12 46 THR B C 1
ATOM 1560 O O . THR B 1 46 ? -17 -5.082 6.977 1 92.12 46 THR B O 1
ATOM 1563 N N . THR B 1 47 ? -15.336 -6.48 6.434 1 91.81 47 THR B N 1
ATOM 1564 C CA . THR B 1 47 ? -16.062 -7.055 5.301 1 91.81 47 THR B CA 1
ATOM 1565 C C . THR B 1 47 ? -15.867 -8.57 5.254 1 91.81 47 THR B C 1
ATOM 1567 O O . THR B 1 47 ? -14.883 -9.094 5.773 1 91.81 47 THR B O 1
ATOM 1570 N N . ASN B 1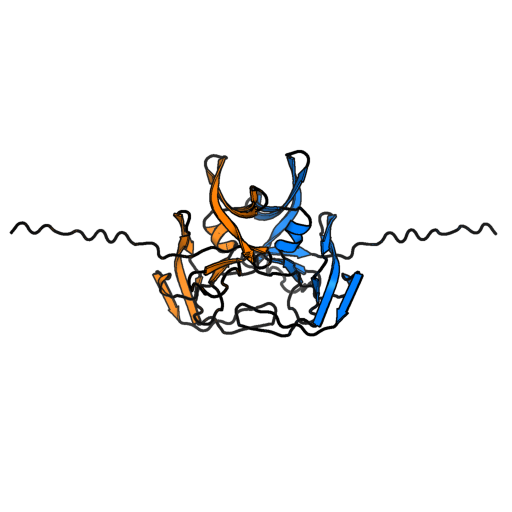 48 ? -16.766 -9.219 4.605 1 93.88 48 ASN B N 1
ATOM 1571 C CA . ASN B 1 48 ? -16.75 -10.672 4.52 1 93.88 48 ASN B CA 1
ATOM 1572 C C . ASN B 1 48 ? -16.562 -11.148 3.08 1 93.88 48 ASN B C 1
ATOM 1574 O O . ASN B 1 48 ? -17.125 -12.172 2.684 1 93.88 48 ASN B O 1
ATOM 1578 N N . ILE B 1 49 ? -15.789 -10.516 2.355 1 94 49 ILE B N 1
ATOM 1579 C CA . ILE B 1 49 ? -15.695 -10.812 0.932 1 94 49 ILE B CA 1
ATOM 1580 C C . ILE B 1 49 ? -14.734 -11.984 0.717 1 94 49 ILE B C 1
ATOM 1582 O O . ILE B 1 49 ? -14.602 -12.484 -0.403 1 94 49 ILE B O 1
ATOM 1586 N N . ILE B 1 50 ? -14.023 -12.406 1.746 1 97.81 50 ILE B N 1
ATOM 1587 C CA . ILE B 1 50 ? -13.062 -13.492 1.613 1 97.81 50 ILE B CA 1
ATOM 1588 C C . ILE B 1 50 ? -13.789 -14.836 1.679 1 97.81 50 ILE B C 1
ATOM 1590 O O . ILE B 1 50 ? -14.516 -15.109 2.633 1 97.81 50 ILE B O 1
ATOM 1594 N N . GLU B 1 51 ? -13.5 -15.664 0.702 1 98.38 51 GLU B N 1
ATOM 1595 C CA . GLU B 1 51 ? -14.227 -16.922 0.545 1 98.38 51 GLU B CA 1
ATOM 1596 C C . GLU B 1 51 ? -13.352 -18.125 0.911 1 98.38 51 GLU B C 1
ATOM 1598 O O . GLU B 1 51 ? -13.859 -19.234 1.071 1 98.38 51 GLU B O 1
ATOM 1603 N N . GLY B 1 52 ? -12.062 -17.891 1.003 1 98.62 52 GLY B N 1
ATOM 1604 C CA . GLY B 1 52 ? -11.156 -18.984 1.302 1 98.62 52 GLY B CA 1
ATOM 1605 C C . GLY B 1 52 ? -9.719 -18.531 1.48 1 98.62 52 GLY B C 1
ATOM 1606 O O . GLY B 1 52 ? -9.422 -17.344 1.4 1 98.62 52 GLY B O 1
ATOM 1607 N N . SER B 1 53 ? -8.906 -19.516 1.825 1 98.62 53 SER B N 1
ATOM 1608 C CA . SER B 1 53 ? -7.477 -19.281 1.977 1 98.62 53 SER B CA 1
ATOM 1609 C C . SER B 1 53 ? -6.664 -20.531 1.639 1 98.62 53 SER B C 1
ATOM 1611 O O . SER B 1 53 ? -7.188 -21.641 1.674 1 98.62 53 SER B O 1
ATOM 1613 N N . GLY B 1 54 ? -5.395 -20.281 1.196 1 98.5 54 GLY B N 1
ATOM 1614 C CA . GLY B 1 54 ? -4.531 -21.406 0.872 1 98.5 54 GLY B CA 1
ATOM 1615 C C . GLY B 1 54 ? -3.205 -20.984 0.271 1 98.5 54 GLY B C 1
ATOM 1616 O O . GLY B 1 54 ? -2.824 -19.812 0.352 1 98.5 54 GLY B O 1
ATOM 1617 N N . ARG B 1 55 ? -2.49 -22 -0.244 1 98.69 55 ARG B N 1
ATOM 1618 C CA . ARG B 1 55 ? -1.205 -21.766 -0.898 1 98.69 55 ARG B CA 1
ATOM 1619 C C . ARG B 1 55 ? -1.396 -21.391 -2.363 1 98.69 55 ARG B C 1
ATOM 1621 O O . ARG B 1 55 ? -2.213 -21.984 -3.064 1 98.69 55 ARG B O 1
ATOM 1628 N N . ALA B 1 56 ? -0.739 -20.391 -2.715 1 98.5 56 ALA B N 1
ATOM 1629 C CA . ALA B 1 56 ? -0.814 -19.953 -4.105 1 98.5 56 ALA B CA 1
ATOM 1630 C C . ALA B 1 56 ? 0.579 -19.75 -4.695 1 98.5 56 ALA B C 1
ATOM 1632 O O . ALA B 1 56 ? 1.529 -19.453 -3.973 1 98.5 56 ALA B O 1
ATOM 1633 N N . ASN B 1 57 ? 0.714 -19.938 -5.973 1 98.44 57 ASN B N 1
ATOM 1634 C CA . ASN B 1 57 ? 1.905 -19.656 -6.766 1 98.44 57 ASN B CA 1
ATOM 1635 C C . ASN B 1 57 ? 1.593 -18.719 -7.934 1 98.44 57 ASN B C 1
ATOM 1637 O O . ASN B 1 57 ? 0.729 -19.016 -8.758 1 98.44 57 ASN B O 1
ATOM 1641 N N . ILE B 1 58 ? 2.326 -17.656 -7.949 1 98.25 58 ILE B N 1
ATOM 1642 C CA . ILE B 1 58 ? 2.057 -16.719 -9.039 1 98.25 58 ILE B CA 1
ATOM 1643 C C . ILE B 1 58 ? 3.361 -16.375 -9.75 1 98.25 58 ILE B C 1
ATOM 1645 O O . ILE B 1 58 ? 4.441 -16.484 -9.172 1 98.25 58 ILE B O 1
ATOM 1649 N N . LEU B 1 59 ? 3.217 -16.031 -11 1 98.25 59 LEU B N 1
ATOM 1650 C CA . LEU B 1 59 ? 4.293 -15.586 -11.875 1 98.25 59 LEU B CA 1
ATOM 1651 C C . LEU B 1 59 ? 4.043 -14.156 -12.352 1 98.25 59 LEU B C 1
ATOM 1653 O O . LEU B 1 59 ? 2.963 -13.844 -12.852 1 98.25 59 LEU B O 1
ATOM 1657 N N . LEU B 1 60 ? 5.055 -13.328 -12.094 1 98.06 60 LEU B N 1
ATOM 1658 C CA . LEU B 1 60 ? 4.945 -11.961 -12.594 1 98.06 60 LEU B CA 1
ATOM 1659 C C . LEU B 1 60 ? 5.57 -11.844 -13.977 1 98.06 60 LEU B C 1
ATOM 1661 O O . LEU B 1 60 ? 6.289 -12.742 -14.422 1 98.06 60 LEU B O 1
ATOM 1665 N N . PRO B 1 61 ? 5.281 -10.766 -14.664 1 96.88 61 PRO B N 1
ATOM 1666 C CA . PRO B 1 61 ? 5.668 -10.641 -16.062 1 96.88 61 PRO B CA 1
ATOM 1667 C C . PRO B 1 61 ? 7.18 -10.711 -16.266 1 96.88 61 PRO B C 1
ATOM 1669 O O . PRO B 1 61 ? 7.648 -11.219 -17.297 1 96.88 61 PRO B O 1
ATOM 1672 N N . GLY B 1 62 ? 7.902 -10.242 -15.336 1 96.19 62 GLY B N 1
ATOM 1673 C CA . GLY B 1 62 ? 9.352 -10.258 -15.461 1 96.19 62 GLY B CA 1
ATOM 1674 C C . GLY B 1 62 ? 9.961 -11.609 -15.156 1 96.19 62 GLY B C 1
ATOM 1675 O O . GLY B 1 62 ? 11.18 -11.781 -15.242 1 96.19 62 GLY B O 1
ATOM 1676 N N . GLY B 1 63 ? 9.148 -12.508 -14.766 1 95.94 63 GLY B N 1
ATOM 1677 C CA . GLY B 1 63 ? 9.617 -13.867 -14.547 1 95.94 63 GLY B CA 1
ATOM 1678 C C . GLY B 1 63 ? 9.719 -14.227 -13.07 1 95.94 63 GLY B C 1
ATOM 1679 O O . GLY B 1 63 ? 10.062 -15.367 -12.734 1 95.94 63 GLY B O 1
ATOM 1680 N N . MET B 1 64 ? 9.422 -13.367 -12.234 1 96.19 64 MET B N 1
ATOM 1681 C CA . MET B 1 64 ? 9.492 -13.625 -10.797 1 96.19 64 MET B CA 1
ATOM 1682 C C . MET B 1 64 ? 8.352 -14.523 -10.344 1 96.19 64 MET B C 1
ATOM 1684 O O . MET B 1 64 ? 7.184 -14.242 -10.625 1 96.19 64 MET B O 1
ATOM 1688 N N . LYS B 1 65 ? 8.797 -15.516 -9.672 1 97.44 65 LYS B N 1
ATOM 1689 C CA . LYS B 1 65 ? 7.816 -16.422 -9.078 1 97.44 65 LYS B CA 1
ATOM 1690 C C . LYS B 1 65 ? 7.668 -16.172 -7.582 1 97.44 65 LYS B C 1
ATOM 1692 O O . LYS B 1 65 ? 8.656 -15.945 -6.883 1 97.44 65 LYS B O 1
ATOM 1697 N N . LEU B 1 66 ? 6.469 -16.25 -7.148 1 98.31 66 LEU B N 1
ATOM 1698 C CA . LEU B 1 66 ? 6.184 -16.141 -5.719 1 98.31 66 LEU B CA 1
ATOM 1699 C C . LEU B 1 66 ? 5.406 -17.359 -5.23 1 98.31 66 LEU B C 1
ATOM 1701 O O . LEU B 1 66 ? 4.434 -17.781 -5.859 1 98.31 66 LEU B O 1
ATOM 1705 N N . HIS B 1 67 ? 5.938 -17.891 -4.141 1 98.12 67 HIS B N 1
ATOM 1706 C CA . HIS B 1 67 ? 5.227 -18.922 -3.387 1 98.12 67 HIS B CA 1
ATOM 1707 C C . HIS B 1 67 ? 4.637 -18.359 -2.1 1 98.12 67 HIS B C 1
ATOM 1709 O O . HIS B 1 67 ? 5.379 -17.969 -1.192 1 98.12 67 HIS B O 1
ATOM 1715 N N . ILE B 1 68 ? 3.328 -18.344 -2.018 1 98.56 68 ILE B N 1
ATOM 1716 C CA . ILE B 1 68 ? 2.658 -17.688 -0.906 1 98.56 68 ILE B CA 1
ATOM 1717 C C . ILE B 1 68 ? 1.865 -18.703 -0.093 1 98.56 68 ILE B C 1
ATOM 1719 O O . ILE B 1 68 ? 0.981 -19.375 -0.625 1 98.56 68 ILE B O 1
ATOM 1723 N N . LYS B 1 69 ? 2.078 -18.75 1.141 1 97.56 69 LYS B N 1
ATOM 1724 C CA . LYS B 1 69 ? 1.56 -19.828 1.984 1 97.56 69 LYS B CA 1
ATOM 1725 C C . LYS B 1 69 ? 0.12 -19.547 2.406 1 97.56 69 LYS B C 1
ATOM 1727 O O . LYS B 1 69 ? -0.701 -20.453 2.482 1 97.56 69 LYS B O 1
ATOM 1732 N N . ASN B 1 70 ? -0.2 -18.281 2.736 1 97.38 70 ASN B N 1
ATOM 1733 C CA . ASN B 1 70 ? -1.513 -17.906 3.26 1 97.38 70 ASN B CA 1
ATOM 1734 C C . ASN B 1 70 ? -2.156 -16.797 2.436 1 97.38 70 ASN B C 1
ATOM 1736 O O . ASN B 1 70 ? -2.332 -15.68 2.922 1 97.38 70 ASN B O 1
ATOM 1740 N N . THR B 1 71 ? -2.521 -17.234 1.237 1 98.62 71 THR B N 1
ATOM 1741 C CA . THR B 1 71 ? -3.199 -16.328 0.319 1 98.62 71 THR B CA 1
ATOM 1742 C C . THR B 1 71 ? -4.707 -16.359 0.542 1 98.62 71 THR B C 1
ATOM 1744 O O . THR B 1 71 ? -5.285 -17.422 0.765 1 98.62 71 THR B O 1
ATOM 1747 N N . LEU B 1 72 ? -5.34 -15.219 0.428 1 98.69 72 LEU B N 1
ATOM 1748 C CA . LEU B 1 72 ? -6.793 -15.148 0.529 1 98.69 72 LEU B CA 1
ATOM 1749 C C . LEU B 1 72 ? -7.434 -15.172 -0.854 1 98.69 72 LEU B C 1
ATOM 1751 O O . LEU B 1 72 ? -6.91 -14.578 -1.798 1 98.69 72 LEU B O 1
ATOM 1755 N N . TYR B 1 73 ? -8.516 -15.906 -0.839 1 98.69 73 TYR B N 1
ATOM 1756 C CA . TYR B 1 73 ? -9.297 -16.016 -2.068 1 98.69 73 TYR B CA 1
ATOM 1757 C C . TYR B 1 73 ? -10.586 -15.203 -1.97 1 98.69 73 TYR B C 1
ATOM 1759 O O . TYR B 1 73 ? -11.359 -15.383 -1.03 1 98.69 73 TYR B O 1
ATOM 1767 N N . SER B 1 74 ? -10.766 -14.281 -2.934 1 98.25 74 SER B N 1
ATOM 1768 C CA . SER B 1 74 ? -12.016 -13.531 -3.029 1 98.25 74 SER B CA 1
ATOM 1769 C C . SER B 1 74 ? -12.414 -13.305 -4.484 1 98.25 74 SER B C 1
ATOM 1771 O O . SER B 1 74 ? -11.852 -12.445 -5.16 1 98.25 74 SER B O 1
ATOM 1773 N N . SER B 1 75 ? -13.453 -13.992 -4.938 1 96.69 75 SER B N 1
ATOM 1774 C CA . SER B 1 75 ? -13.93 -13.812 -6.309 1 96.69 75 SER B CA 1
ATOM 1775 C C . SER B 1 75 ? -14.641 -12.477 -6.477 1 96.69 75 SER B C 1
ATOM 1777 O O . SER B 1 75 ? -14.82 -12 -7.598 1 96.69 75 SER B O 1
ATOM 1779 N N . ASN B 1 76 ? -14.977 -11.828 -5.336 1 94.25 76 ASN B N 1
ATOM 1780 C CA . ASN B 1 76 ? -15.742 -10.594 -5.355 1 94.25 76 ASN B CA 1
ATOM 1781 C C . ASN B 1 76 ? -14.844 -9.367 -5.184 1 94.25 76 ASN B C 1
ATOM 1783 O O . ASN B 1 76 ? -15.312 -8.234 -5.273 1 94.25 76 ASN B O 1
ATOM 1787 N N . SER B 1 77 ? -13.578 -9.648 -4.961 1 93.94 77 SER B N 1
ATOM 1788 C CA . SER B 1 77 ? -12.672 -8.508 -4.867 1 93.94 77 SER B CA 1
ATOM 1789 C C . SER B 1 77 ? -12.578 -7.762 -6.191 1 93.94 77 SER B C 1
ATOM 1791 O O . SER B 1 77 ? -12.617 -8.375 -7.262 1 93.94 77 SER B O 1
ATOM 1793 N N . TYR B 1 78 ? -12.398 -6.504 -6.066 1 90.12 78 TYR B N 1
ATOM 1794 C CA . TYR B 1 78 ? -12.328 -5.695 -7.277 1 90.12 78 TYR B CA 1
ATOM 1795 C C . TYR B 1 78 ? -11 -5.906 -8 1 90.12 78 TYR B C 1
ATOM 1797 O O . TYR B 1 78 ? -10.938 -5.824 -9.227 1 90.12 78 TYR B O 1
ATOM 1805 N N . ARG B 1 79 ? -9.984 -6.203 -7.258 1 92 79 ARG B N 1
ATOM 1806 C CA . ARG B 1 79 ? -8.648 -6.398 -7.801 1 92 79 ARG B CA 1
ATOM 1807 C C . ARG B 1 79 ? -7.875 -7.441 -7 1 92 79 ARG B C 1
ATOM 1809 O O . ARG B 1 79 ? -8.266 -7.781 -5.879 1 92 79 ARG B O 1
ATOM 1816 N N . ASN B 1 80 ? -6.859 -7.996 -7.73 1 97.25 80 ASN B N 1
ATOM 1817 C CA . ASN B 1 80 ? -5.844 -8.727 -6.973 1 97.25 80 ASN B CA 1
ATOM 1818 C C . ASN B 1 80 ? -4.934 -7.773 -6.203 1 97.25 80 ASN B C 1
ATOM 1820 O O . ASN B 1 80 ? -4.574 -6.707 -6.703 1 97.25 80 ASN B O 1
ATOM 1824 N N . LEU B 1 81 ? -4.59 -8.219 -5.004 1 97.88 81 LEU B N 1
ATOM 1825 C CA . LEU B 1 81 ? -3.643 -7.461 -4.191 1 97.88 81 LEU B CA 1
ATOM 1826 C C . LEU B 1 81 ? -2.441 -8.32 -3.818 1 97.88 81 LEU B C 1
ATOM 1828 O O . LEU B 1 81 ? -2.602 -9.469 -3.395 1 97.88 81 LEU B O 1
ATOM 1832 N N . LEU B 1 82 ? -1.309 -7.777 -4.039 1 98.5 82 LEU B N 1
ATOM 1833 C CA . LEU B 1 82 ? -0.069 -8.43 -3.633 1 98.5 82 LEU B CA 1
ATOM 1834 C C . LEU B 1 82 ? 0.517 -7.77 -2.393 1 98.5 82 LEU B C 1
ATOM 1836 O O . LEU B 1 82 ? 0.947 -6.613 -2.445 1 98.5 82 LEU B O 1
ATOM 1840 N N . SER B 1 83 ? 0.607 -8.508 -1.325 1 98.25 83 SER B N 1
ATOM 1841 C CA . SER B 1 83 ? 1.036 -7.941 -0.051 1 98.25 83 SER B CA 1
ATOM 1842 C C . SER B 1 83 ? 2.549 -7.75 -0.012 1 98.25 83 SER B C 1
ATOM 1844 O O . SER B 1 83 ? 3.301 -8.617 -0.467 1 98.25 83 SER B O 1
ATOM 1846 N N . PHE B 1 84 ? 2.986 -6.66 0.623 1 97.94 84 PHE B N 1
ATOM 1847 C CA . PHE B 1 84 ? 4.41 -6.445 0.845 1 97.94 84 PHE B CA 1
ATOM 1848 C C . PHE B 1 84 ? 5 -7.559 1.699 1 97.94 84 PHE B C 1
ATOM 1850 O O . PHE B 1 84 ? 6.129 -8 1.465 1 97.94 84 PHE B O 1
ATOM 1857 N N . ASN B 1 85 ? 4.223 -7.988 2.65 1 96.75 85 ASN B N 1
ATOM 1858 C CA . ASN B 1 85 ? 4.688 -9.062 3.521 1 96.75 85 ASN B CA 1
ATOM 1859 C C . ASN B 1 85 ? 5.039 -10.312 2.729 1 96.75 85 ASN B C 1
ATOM 1861 O O . ASN B 1 85 ? 6.082 -10.93 2.953 1 96.75 85 ASN B O 1
ATOM 1865 N N . ASP B 1 86 ? 4.219 -10.656 1.796 1 97.88 86 ASP B N 1
ATOM 1866 C CA . ASP B 1 86 ? 4.453 -11.859 1.001 1 97.88 86 ASP B CA 1
ATOM 1867 C C . ASP B 1 86 ? 5.656 -11.68 0.077 1 97.88 86 ASP B C 1
ATOM 1869 O O . ASP B 1 86 ? 6.418 -12.617 -0.151 1 97.88 86 ASP B O 1
ATOM 1873 N N . ILE B 1 87 ? 5.852 -10.492 -0.453 1 97.94 87 ILE B N 1
ATOM 1874 C CA . ILE B 1 87 ? 7.035 -10.203 -1.256 1 97.94 87 ILE B CA 1
ATOM 1875 C C . ILE B 1 87 ? 8.289 -10.391 -0.408 1 97.94 87 ILE B C 1
ATOM 1877 O O . ILE B 1 87 ? 9.234 -11.07 -0.825 1 97.94 87 ILE B O 1
ATOM 1881 N N . ARG B 1 88 ? 8.25 -9.852 0.794 1 96.62 88 ARG B N 1
ATOM 1882 C CA . ARG B 1 88 ? 9.398 -9.883 1.687 1 96.62 88 ARG B CA 1
ATOM 1883 C C . ARG B 1 88 ? 9.664 -11.297 2.184 1 96.62 88 ARG B C 1
ATOM 1885 O O . ARG B 1 88 ? 10.82 -11.688 2.365 1 96.62 88 ARG B O 1
ATOM 1892 N N . LEU B 1 89 ? 8.648 -12.055 2.404 1 95.75 89 LEU B N 1
ATOM 1893 C CA . LEU B 1 89 ? 8.805 -13.43 2.85 1 95.75 89 LEU B CA 1
ATOM 1894 C C . LEU B 1 89 ? 9.453 -14.281 1.763 1 95.75 89 LEU B C 1
ATOM 1896 O O . LEU B 1 89 ? 10.039 -15.328 2.055 1 95.75 89 LEU B O 1
ATOM 1900 N N . ASN B 1 90 ? 9.297 -13.859 0.532 1 96.81 90 ASN B N 1
ATOM 1901 C CA . ASN B 1 90 ? 9.984 -14.523 -0.571 1 96.81 90 ASN B CA 1
ATOM 1902 C C . ASN B 1 90 ? 11.406 -14 -0.75 1 96.81 90 ASN B C 1
ATOM 1904 O O . ASN B 1 90 ? 12.055 -14.297 -1.753 1 96.81 90 ASN B O 1
ATOM 1908 N N . GLU B 1 91 ? 11.836 -13.086 0.146 1 94.75 91 GLU B N 1
ATOM 1909 C CA . GLU B 1 91 ? 13.203 -12.57 0.242 1 94.75 91 GLU B CA 1
ATOM 1910 C C . GLU B 1 91 ? 13.469 -11.516 -0.828 1 94.75 91 GLU B C 1
ATOM 1912 O O . GLU B 1 91 ? 14.609 -11.336 -1.255 1 94.75 91 GLU B O 1
ATOM 1917 N N . PHE B 1 92 ? 12.453 -10.883 -1.275 1 97.31 92 PHE B N 1
ATOM 1918 C CA . PHE B 1 92 ? 12.594 -9.766 -2.201 1 97.31 92 PHE B CA 1
ATOM 1919 C C . PHE B 1 92 ? 12.43 -8.438 -1.476 1 97.31 92 PHE B C 1
ATOM 1921 O O . PHE B 1 92 ? 11.961 -8.398 -0.336 1 97.31 92 PHE B O 1
ATOM 1928 N N . HIS B 1 93 ? 12.875 -7.438 -2.146 1 97.56 93 HIS B N 1
ATOM 1929 C CA . HIS B 1 93 ? 12.75 -6.074 -1.647 1 97.56 93 HIS B CA 1
ATOM 1930 C C . HIS B 1 93 ? 11.992 -5.191 -2.635 1 97.56 93 HIS B C 1
ATOM 1932 O O . HIS B 1 93 ? 11.797 -5.578 -3.789 1 97.56 93 HIS B O 1
ATOM 1938 N N . ILE B 1 94 ? 11.562 -4.094 -2.135 1 97.81 94 ILE B N 1
ATOM 1939 C CA . ILE B 1 94 ? 10.773 -3.145 -2.908 1 97.81 94 ILE B CA 1
ATOM 1940 C C . ILE B 1 94 ? 11.438 -1.771 -2.883 1 97.81 94 ILE B C 1
ATOM 1942 O O . ILE B 1 94 ? 11.93 -1.331 -1.841 1 97.81 94 ILE B O 1
ATOM 1946 N N . GLU B 1 95 ? 11.43 -1.116 -3.988 1 97.81 95 GLU B N 1
ATOM 1947 C CA . GLU B 1 95 ? 11.891 0.268 -4.012 1 97.81 95 GLU B CA 1
ATOM 1948 C C . GLU B 1 95 ? 11.234 1.048 -5.152 1 97.81 95 GLU B C 1
ATOM 1950 O O . GLU B 1 95 ? 10.828 0.463 -6.156 1 97.81 95 GLU B O 1
ATOM 1955 N N . THR B 1 96 ? 11.102 2.334 -4.984 1 97.38 96 THR B N 1
ATOM 1956 C CA . THR B 1 96 ? 10.617 3.188 -6.062 1 97.38 96 THR B CA 1
ATOM 1957 C C . THR B 1 96 ? 11.781 3.887 -6.758 1 97.38 96 THR B C 1
ATOM 1959 O O . THR B 1 96 ? 12.82 4.137 -6.145 1 97.38 96 THR B O 1
ATOM 1962 N N . ASN B 1 97 ? 11.578 4.09 -8.008 1 94.88 97 ASN B N 1
ATOM 1963 C CA . ASN B 1 97 ? 12.594 4.762 -8.82 1 94.88 97 ASN B CA 1
ATOM 1964 C C . ASN B 1 97 ? 11.961 5.523 -9.984 1 94.88 97 ASN B C 1
ATOM 1966 O O . ASN B 1 97 ? 10.773 5.348 -10.273 1 94.88 97 ASN B O 1
ATOM 1970 N N . ASN B 1 98 ? 12.789 6.422 -10.5 1 93.62 98 ASN B N 1
ATOM 1971 C CA . ASN B 1 98 ? 12.406 7.133 -11.711 1 93.62 98 ASN B CA 1
ATOM 1972 C C . ASN B 1 98 ? 13.305 6.758 -12.891 1 93.62 98 ASN B C 1
ATOM 1974 O O . ASN B 1 98 ? 14.516 6.645 -12.742 1 93.62 98 ASN B O 1
ATOM 1978 N N . GLU B 1 99 ? 12.562 6.426 -14.008 1 91.19 99 GLU B N 1
ATOM 1979 C CA . GLU B 1 99 ? 13.266 6.289 -15.281 1 91.19 99 GLU B CA 1
ATOM 1980 C C . GLU B 1 99 ? 12.617 7.148 -16.359 1 91.19 99 GLU B C 1
ATOM 1982 O O . GLU B 1 99 ? 11.422 7.016 -16.641 1 91.19 99 GLU B O 1
ATOM 1987 N N . TRP B 1 100 ? 13.43 8 -17.062 1 89.56 100 TRP B N 1
ATOM 1988 C CA . TRP B 1 100 ? 12.953 8.836 -18.156 1 89.56 100 TRP B CA 1
ATOM 1989 C C . TRP B 1 100 ? 11.617 9.484 -17.812 1 89.56 100 TRP B C 1
ATOM 1991 O O . TRP B 1 100 ? 10.664 9.414 -18.578 1 89.56 100 TRP B O 1
ATOM 2001 N N . ASN B 1 101 ? 11.336 9.977 -16.641 1 86.25 101 ASN B N 1
ATOM 2002 C CA . ASN B 1 101 ? 10.188 10.742 -16.172 1 86.25 101 ASN B CA 1
ATOM 2003 C C . ASN B 1 101 ? 9.016 9.828 -15.805 1 86.25 101 ASN B C 1
ATOM 2005 O O . ASN B 1 101 ? 7.879 10.289 -15.695 1 86.25 101 ASN B O 1
ATOM 2009 N N . VAL B 1 102 ? 9.328 8.531 -15.82 1 91.25 102 VAL B N 1
ATOM 2010 C CA . VAL B 1 102 ? 8.312 7.566 -15.398 1 91.25 102 VAL B CA 1
ATOM 2011 C C . VAL B 1 102 ? 8.656 7.035 -14.008 1 91.25 102 VAL B C 1
ATOM 2013 O O . VAL B 1 102 ? 9.812 6.73 -13.727 1 91.25 102 VAL B O 1
ATOM 2016 N N . LYS B 1 103 ? 7.664 6.961 -13.172 1 94.31 103 LYS B N 1
ATOM 2017 C CA . LYS B 1 103 ? 7.824 6.414 -11.828 1 94.31 103 LYS B CA 1
ATOM 2018 C C . LYS B 1 103 ? 7.613 4.902 -11.828 1 94.31 103 LYS B C 1
ATOM 2020 O O . LYS B 1 103 ? 6.645 4.402 -12.398 1 94.31 103 LYS B O 1
ATOM 2025 N N . TYR B 1 104 ? 8.57 4.254 -11.18 1 96.62 104 TYR B N 1
ATOM 2026 C CA . TYR B 1 104 ? 8.5 2.795 -11.156 1 96.62 104 TYR B CA 1
ATOM 2027 C C . TYR B 1 104 ? 8.531 2.27 -9.727 1 96.62 104 TYR B C 1
ATOM 2029 O O . TYR B 1 104 ? 9.094 2.906 -8.836 1 96.62 104 TYR B O 1
ATOM 2037 N N . PHE B 1 105 ? 7.867 1.186 -9.617 1 97.56 105 PHE B N 1
ATOM 2038 C CA . PHE B 1 105 ? 7.965 0.278 -8.484 1 97.56 105 PHE B CA 1
ATOM 2039 C C . PHE B 1 105 ? 8.805 -0.945 -8.836 1 97.56 105 PHE B C 1
ATOM 2041 O O . PHE B 1 105 ? 8.43 -1.731 -9.703 1 97.56 105 PHE B O 1
ATOM 2048 N N . TYR B 1 106 ? 9.961 -1.066 -8.141 1 98.25 106 TYR B N 1
ATOM 2049 C CA . TYR B 1 106 ? 10.859 -2.188 -8.406 1 98.25 106 TYR B CA 1
ATOM 2050 C C . TYR B 1 106 ? 10.703 -3.268 -7.34 1 98.25 106 TYR B C 1
ATOM 2052 O O . TYR B 1 106 ? 10.578 -2.965 -6.152 1 98.25 106 TYR B O 1
ATOM 2060 N N . ILE B 1 107 ? 10.68 -4.438 -7.785 1 98.56 107 ILE B N 1
ATOM 2061 C CA . ILE B 1 107 ? 10.961 -5.57 -6.91 1 98.56 107 ILE B CA 1
ATOM 2062 C C . ILE B 1 107 ? 12.375 -6.082 -7.164 1 98.56 107 ILE B C 1
ATOM 2064 O O . ILE B 1 107 ? 12.758 -6.344 -8.312 1 98.56 107 ILE B O 1
ATOM 2068 N N . THR B 1 108 ? 13.156 -6.191 -6.062 1 98.06 108 THR B N 1
ATOM 2069 C CA . THR B 1 108 ? 14.578 -6.484 -6.215 1 98.06 108 THR B CA 1
ATOM 2070 C C . THR B 1 108 ? 14.992 -7.648 -5.32 1 98.06 108 THR B C 1
ATOM 2072 O O . THR B 1 108 ? 14.242 -8.047 -4.43 1 98.06 108 THR B O 1
ATOM 2075 N N . LYS B 1 109 ? 16.062 -8.188 -5.66 1 96.5 109 LYS B N 1
ATOM 2076 C CA . LYS B 1 109 ? 16.734 -9.203 -4.852 1 96.5 109 LYS B CA 1
ATOM 2077 C C . LYS B 1 109 ? 18.203 -8.859 -4.652 1 96.5 109 LYS B C 1
ATOM 2079 O O . LYS B 1 109 ? 18.844 -8.289 -5.543 1 96.5 109 LYS B O 1
ATOM 2084 N N . LEU B 1 110 ? 18.656 -9.164 -3.447 1 91.06 110 LEU B N 1
ATOM 2085 C CA . LEU B 1 110 ? 20.078 -9 -3.176 1 91.06 110 LEU B CA 1
ATOM 2086 C C . LEU B 1 110 ? 20.828 -10.305 -3.412 1 91.06 110 LEU B C 1
ATOM 2088 O O . LEU B 1 110 ? 20.516 -11.328 -2.801 1 91.06 110 LEU B O 1
ATOM 2092 N N . TYR B 1 111 ? 21.688 -10.297 -4.391 1 87.44 111 TYR B N 1
ATOM 2093 C CA . TYR B 1 111 ? 22.562 -11.422 -4.664 1 87.44 111 TYR B CA 1
ATOM 2094 C C . TYR B 1 111 ? 24.031 -11.039 -4.484 1 87.44 111 TYR B C 1
ATOM 2096 O O . TYR B 1 111 ? 24.547 -10.188 -5.215 1 87.44 111 TYR B O 1
ATOM 2104 N N . LEU B 1 112 ? 24.766 -11.719 -3.645 1 88.25 112 LEU B N 1
ATOM 2105 C CA . LEU B 1 112 ? 26.172 -11.445 -3.381 1 88.25 112 LEU B CA 1
ATOM 2106 C C . LEU B 1 112 ? 26.422 -9.945 -3.236 1 88.25 112 LEU B C 1
ATOM 2108 O O . LEU B 1 112 ? 27.312 -9.391 -3.893 1 88.25 112 LEU B O 1
ATOM 2112 N N . ASN B 1 113 ? 25.594 -9.219 -2.527 1 85.06 113 ASN B N 1
ATOM 2113 C CA . ASN B 1 113 ? 25.703 -7.805 -2.18 1 85.06 113 ASN B CA 1
ATOM 2114 C C . ASN B 1 113 ? 25.422 -6.906 -3.381 1 85.06 113 ASN B C 1
ATOM 2116 O O . ASN B 1 113 ? 25.797 -5.73 -3.389 1 85.06 113 ASN B O 1
ATOM 2120 N N . LYS B 1 114 ? 24.953 -7.547 -4.418 1 92.12 114 LYS B N 1
ATOM 2121 C CA . LYS B 1 114 ? 24.531 -6.77 -5.574 1 92.12 114 LYS B CA 1
ATOM 2122 C C . LYS B 1 114 ? 23.016 -6.809 -5.727 1 92.12 114 LYS B C 1
ATOM 2124 O O . LYS B 1 114 ? 22.391 -7.875 -5.613 1 92.12 114 LYS B O 1
ATOM 2129 N N . LYS B 1 115 ? 22.484 -5.738 -5.945 1 93.44 115 LYS B N 1
ATOM 2130 C CA . LYS B 1 115 ? 21.047 -5.621 -6.117 1 93.44 115 LYS B CA 1
ATOM 2131 C C . LYS B 1 115 ? 20.641 -5.895 -7.566 1 93.44 115 LYS B C 1
ATOM 2133 O O . LYS B 1 115 ? 21.203 -5.312 -8.492 1 93.44 115 LYS B O 1
ATOM 2138 N N . GLU B 1 116 ? 19.703 -6.77 -7.738 1 96.38 116 GLU B N 1
ATOM 2139 C CA . GLU B 1 116 ? 19.141 -7.07 -9.047 1 96.38 116 GLU B CA 1
ATOM 2140 C C . GLU B 1 116 ? 17.656 -6.691 -9.109 1 96.38 116 GLU B C 1
ATOM 2142 O O . GLU B 1 116 ? 16.891 -7.039 -8.211 1 96.38 116 GLU B O 1
ATOM 2147 N N . VAL B 1 117 ? 17.312 -6 -10.164 1 97.25 117 VAL B N 1
ATOM 2148 C CA . VAL B 1 117 ? 15.906 -5.664 -10.383 1 97.25 117 VAL B CA 1
ATOM 2149 C C . VAL B 1 117 ? 15.195 -6.82 -11.094 1 97.25 117 VAL B C 1
ATOM 2151 O O . VAL B 1 117 ? 15.57 -7.188 -12.211 1 97.25 117 VAL B O 1
ATOM 2154 N N . LEU B 1 118 ? 14.219 -7.375 -10.461 1 97.94 118 LEU B N 1
ATOM 2155 C CA . LEU B 1 118 ? 13.516 -8.531 -11 1 97.94 118 LEU B CA 1
ATOM 2156 C C . LEU B 1 118 ? 12.242 -8.102 -11.727 1 97.94 118 LEU B C 1
ATOM 2158 O O . LEU B 1 118 ? 11.859 -8.711 -12.727 1 97.94 118 LEU B O 1
ATOM 2162 N N . GLU B 1 119 ? 11.531 -7.125 -11.188 1 98.25 119 GLU B N 1
ATOM 2163 C CA . GLU B 1 119 ? 10.305 -6.566 -11.75 1 98.25 119 GLU B CA 1
ATOM 2164 C C . GLU B 1 119 ? 10.336 -5.043 -11.742 1 98.25 119 GLU B C 1
ATOM 2166 O O . GLU B 1 119 ? 10.805 -4.434 -10.781 1 98.25 119 GLU B O 1
ATOM 2171 N N . LYS B 1 120 ? 9.812 -4.484 -12.781 1 96.81 120 LYS B N 1
ATOM 2172 C CA . LYS B 1 120 ? 9.562 -3.051 -12.875 1 96.81 120 LYS B CA 1
ATOM 2173 C C . LYS B 1 120 ? 8.086 -2.771 -13.164 1 96.81 120 LYS B C 1
ATOM 2175 O O . LYS B 1 120 ? 7.582 -3.117 -14.234 1 96.81 120 LYS B O 1
ATOM 2180 N N . LEU B 1 121 ? 7.488 -2.209 -12.188 1 97.12 121 LEU B N 1
ATOM 2181 C CA . LEU B 1 121 ? 6.074 -1.886 -12.344 1 97.12 121 LEU B CA 1
ATOM 2182 C C . LEU B 1 121 ? 5.883 -0.391 -12.578 1 97.12 121 LEU B C 1
ATOM 2184 O O . LEU B 1 121 ? 6.133 0.419 -11.688 1 97.12 121 LEU B O 1
ATOM 2188 N N . PRO B 1 122 ? 5.43 -0.012 -13.719 1 93.56 122 PRO B N 1
ATOM 2189 C CA . PRO B 1 122 ? 5.203 1.416 -13.953 1 93.56 122 PRO B CA 1
ATOM 2190 C C . PRO B 1 122 ? 3.947 1.938 -13.266 1 93.56 122 PRO B C 1
ATOM 2192 O O . PRO B 1 122 ? 3.029 1.164 -12.977 1 93.56 122 PRO B O 1
ATOM 2195 N N . THR B 1 123 ? 4 3.195 -13 1 92.75 123 THR B N 1
ATOM 2196 C CA . THR B 1 123 ? 2.768 3.828 -12.539 1 92.75 123 THR B CA 1
ATOM 2197 C C . THR B 1 123 ? 1.726 3.854 -13.656 1 92.75 123 THR B C 1
ATOM 2199 O O . THR B 1 123 ? 2.068 4.004 -14.828 1 92.75 123 THR B O 1
ATOM 2202 N N . PHE B 1 124 ? 0.599 3.625 -13.227 1 86 124 PHE B N 1
ATOM 2203 C CA . PHE B 1 124 ? -0.501 3.781 -14.172 1 86 124 PHE B CA 1
ATOM 2204 C C . PHE B 1 124 ? -1.438 4.902 -13.734 1 86 124 PHE B C 1
ATOM 2206 O O . PHE B 1 124 ? -0.983 5.961 -13.297 1 86 124 PHE B O 1
ATOM 2213 N N . SER B 1 125 ? -2.668 4.676 -13.57 1 78.38 125 SER B N 1
ATOM 2214 C CA . SER B 1 125 ? -3.617 5.75 -13.289 1 78.38 125 SER B CA 1
ATOM 2215 C C . SER B 1 125 ? -3.559 6.168 -11.82 1 78.38 125 SER B C 1
ATOM 2217 O O . SER B 1 125 ? -3.449 5.324 -10.93 1 78.38 125 SER B O 1
ATOM 2219 N N . TYR B 1 126 ? -3.434 7.48 -11.594 1 80.19 126 TYR B N 1
ATOM 2220 C CA . TYR B 1 126 ? -3.566 8.125 -10.289 1 80.19 126 TYR B CA 1
ATOM 2221 C C . TYR B 1 126 ? -2.398 7.77 -9.383 1 80.19 126 TYR B C 1
ATOM 2223 O O . TYR B 1 126 ? -2.568 7.621 -8.164 1 80.19 126 TYR B O 1
ATOM 2231 N N . GLY B 1 127 ? -1.211 7.363 -10.023 1 89.25 127 GLY B N 1
ATOM 2232 C CA . GLY B 1 127 ? -0.007 7.164 -9.234 1 89.25 127 GLY B CA 1
ATOM 2233 C C . GLY B 1 127 ? 0.1 5.77 -8.648 1 89.25 127 GLY B C 1
ATOM 2234 O O . GLY B 1 127 ? 0.981 5.5 -7.828 1 89.25 127 GLY B O 1
ATOM 2235 N N . LEU B 1 128 ? -0.796 4.875 -9.078 1 95.31 128 LEU B N 1
ATOM 2236 C CA . LEU B 1 128 ? -0.75 3.498 -8.594 1 95.31 128 LEU B CA 1
ATOM 2237 C C . LEU B 1 128 ? 0.163 2.646 -9.469 1 95.31 128 LEU B C 1
ATOM 2239 O O . LEU B 1 128 ? 0.374 2.959 -10.641 1 95.31 128 LEU B O 1
ATOM 2243 N N . TYR B 1 129 ? 0.72 1.644 -8.844 1 96.44 129 TYR B N 1
ATOM 2244 C CA . TYR B 1 129 ? 1.535 0.669 -9.562 1 96.44 129 TYR B CA 1
ATOM 2245 C C . TYR B 1 129 ? 0.747 -0.606 -9.828 1 96.44 129 TYR B C 1
ATOM 2247 O O . TYR B 1 129 ? -0.074 -1.022 -9.008 1 96.44 129 TYR B O 1
ATOM 2255 N N . CYS B 1 130 ? 0.994 -1.169 -10.961 1 94.88 130 CYS B N 1
ATOM 2256 C CA . CYS B 1 130 ? 0.24 -2.371 -11.297 1 94.88 130 CYS B CA 1
ATOM 2257 C C . CYS B 1 130 ? 1.135 -3.406 -11.969 1 94.88 130 CYS B C 1
ATOM 2259 O O . CYS B 1 130 ? 2.174 -3.061 -12.531 1 94.88 130 CYS B O 1
ATOM 2261 N N . THR B 1 131 ? 0.781 -4.625 -11.805 1 96.38 131 THR B N 1
ATOM 2262 C CA . THR B 1 131 ? 1.361 -5.766 -12.508 1 96.38 131 THR B CA 1
ATOM 2263 C C . THR B 1 131 ? 0.28 -6.77 -12.891 1 96.38 131 THR B C 1
ATOM 2265 O O . THR B 1 131 ? -0.913 -6.48 -12.781 1 96.38 131 THR B O 1
ATOM 2268 N N . TYR B 1 132 ? 0.714 -7.832 -13.484 1 96.56 132 TYR B N 1
ATOM 2269 C CA . TYR B 1 132 ? -0.194 -8.906 -13.875 1 96.56 132 TYR B CA 1
ATOM 2270 C C . TYR B 1 132 ? 0.289 -10.25 -13.344 1 96.56 132 TYR B C 1
ATOM 2272 O O . TYR B 1 132 ? 1.479 -10.562 -13.422 1 96.56 132 TYR B O 1
ATOM 2280 N N . VAL B 1 133 ? -0.634 -10.977 -12.781 1 97.75 133 VAL B N 1
ATOM 2281 C CA . VAL B 1 133 ? -0.27 -12.281 -12.242 1 97.75 133 VAL B CA 1
ATOM 2282 C C . VAL B 1 133 ? -0.61 -13.375 -13.25 1 97.75 133 VAL B C 1
ATOM 2284 O O . VAL B 1 133 ? -1.635 -13.305 -13.93 1 97.75 133 VAL B O 1
ATOM 2287 N N . ASN B 1 134 ? 0.291 -14.367 -13.297 1 97.12 134 ASN B N 1
ATOM 2288 C CA . ASN B 1 134 ? 0.126 -15.531 -14.164 1 97.12 134 ASN B CA 1
ATOM 2289 C C . ASN B 1 134 ? 0.314 -16.828 -13.391 1 97.12 134 ASN B C 1
ATOM 2291 O O . ASN B 1 134 ? 0.902 -16.844 -12.312 1 97.12 134 ASN B O 1
ATOM 2295 N N . THR B 1 135 ? -0.26 -17.906 -13.938 1 96 135 THR B N 1
ATOM 2296 C CA . THR B 1 135 ? -0.026 -19.234 -13.359 1 96 135 THR B CA 1
ATOM 2297 C C . THR B 1 135 ? 1.4 -19.703 -13.641 1 96 135 THR B C 1
ATOM 2299 O O . THR B 1 135 ? 1.99 -19.344 -14.656 1 96 135 THR B O 1
ATOM 2302 N N . VAL B 1 136 ? 1.959 -20.438 -12.695 1 91.94 136 VAL B N 1
ATOM 2303 C CA . VAL B 1 136 ? 3.277 -21.031 -12.875 1 91.94 136 VAL B CA 1
ATOM 2304 C C . VAL B 1 136 ? 3.148 -22.344 -13.648 1 91.94 136 VAL B C 1
ATOM 2306 O O . VAL B 1 136 ? 2.371 -23.219 -13.266 1 91.94 136 VAL B O 1
ATOM 2309 N N . GLU B 1 137 ? 3.373 -22.359 -14.953 1 76.5 137 GLU B N 1
ATOM 2310 C CA . GLU B 1 137 ? 3.236 -23.547 -15.789 1 76.5 137 GLU B CA 1
ATOM 2311 C C . GLU B 1 137 ? 3.996 -24.719 -15.188 1 76.5 137 GLU B C 1
ATOM 2313 O O . GLU B 1 137 ? 5.148 -24.578 -14.773 1 76.5 137 GLU B O 1
ATOM 2318 N N . THR B 1 138 ? 3.389 -25.5 -14.422 1 57.38 138 THR B N 1
ATOM 2319 C CA . THR B 1 138 ? 4.031 -26.75 -14.031 1 57.38 138 THR B CA 1
ATOM 2320 C C . THR B 1 138 ? 4.508 -27.516 -15.258 1 57.38 138 THR B C 1
ATOM 2322 O O . THR B 1 138 ? 3.775 -27.641 -16.25 1 57.38 138 THR B O 1
ATOM 2325 N N . HIS B 1 139 ? 5.785 -27.422 -15.57 1 48.12 139 HIS B N 1
ATOM 2326 C CA . HIS B 1 139 ? 6.34 -28.328 -16.562 1 48.12 139 HIS B CA 1
ATOM 2327 C C . HIS B 1 139 ? 5.766 -29.734 -16.422 1 48.12 139 HIS B C 1
ATOM 2329 O O . HIS B 1 139 ? 6.047 -30.422 -15.438 1 48.12 139 HIS B O 1
ATOM 2335 N N . ILE B 1 140 ? 4.59 -29.891 -16.625 1 45.12 140 ILE B N 1
ATOM 2336 C CA . ILE B 1 140 ? 4.191 -31.297 -16.719 1 45.12 140 ILE B CA 1
ATOM 2337 C C . ILE B 1 140 ? 5.152 -32.031 -17.641 1 45.12 140 ILE B C 1
ATOM 2339 O O . ILE B 1 140 ? 5.23 -31.75 -18.828 1 45.12 140 ILE B O 1
ATOM 2343 N N . LEU B 1 141 ? 6.301 -32.344 -17.141 1 40.59 141 LEU B N 1
ATOM 2344 C CA . LEU B 1 141 ? 7.09 -33.375 -17.812 1 40.59 141 LEU B CA 1
ATOM 2345 C C . LEU B 1 141 ? 6.203 -34.5 -18.281 1 40.59 141 LEU B C 1
ATOM 2347 O O . LEU B 1 141 ? 5.664 -35.281 -17.469 1 40.59 141 LEU B O 1
ATOM 2351 N N . VAL B 1 142 ? 5.297 -34.25 -19.172 1 42.19 142 VAL B N 1
ATOM 2352 C CA . VAL B 1 142 ? 4.641 -35.375 -19.828 1 42.19 142 VAL B CA 1
ATOM 2353 C C . VAL B 1 142 ? 5.691 -36.344 -20.359 1 42.19 142 VAL B C 1
ATOM 2355 O O . VAL B 1 142 ? 6.477 -36 -21.25 1 42.19 142 VAL B O 1
ATOM 2358 N N . ASN B 1 143 ? 6.238 -37.125 -19.562 1 41.47 143 ASN B N 1
ATOM 2359 C CA . ASN B 1 143 ? 6.961 -38.312 -20.031 1 41.47 143 ASN B CA 1
ATOM 2360 C C . ASN B 1 143 ? 6.227 -39 -21.172 1 41.47 143 ASN B C 1
ATOM 2362 O O . ASN B 1 143 ? 5.219 -39.656 -20.953 1 41.47 143 ASN B O 1
ATOM 2366 N N . LYS B 1 144 ? 6.129 -38.438 -22.297 1 43.47 144 LYS B N 1
ATOM 2367 C CA . LYS B 1 144 ? 5.723 -39.125 -23.5 1 43.47 144 LYS B CA 1
ATOM 2368 C C . LYS B 1 144 ? 6.547 -40.406 -23.703 1 43.47 144 LYS B C 1
ATOM 2370 O O . LYS B 1 144 ? 7.75 -40.344 -23.953 1 43.47 144 LYS B O 1
ATOM 2375 N N . LYS B 1 1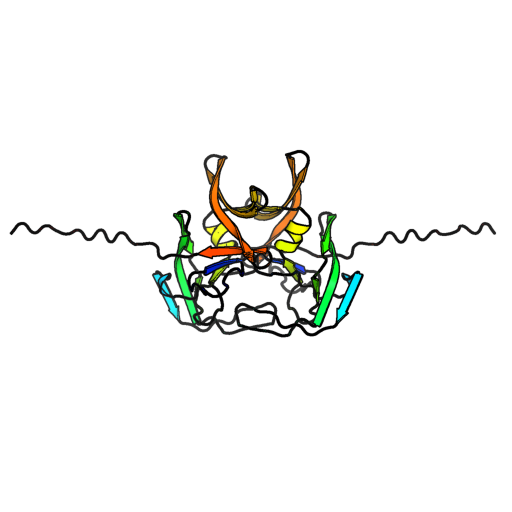45 ? 6.242 -41.469 -23.016 1 41.84 145 LYS B N 1
ATOM 2376 C CA . LYS B 1 145 ? 6.703 -42.812 -23.406 1 41.84 145 LYS B CA 1
ATOM 2377 C C . LYS B 1 145 ? 6.52 -43.031 -24.891 1 41.84 145 LYS B C 1
ATOM 2379 O O . LYS B 1 145 ? 5.395 -43.031 -25.406 1 41.84 145 LYS B O 1
ATOM 2384 N N . PHE B 1 146 ? 7.43 -42.625 -25.656 1 41.41 146 PHE B N 1
ATOM 2385 C CA . PHE B 1 146 ? 7.574 -43.156 -27.016 1 41.41 146 PHE B CA 1
ATOM 2386 C C . PHE B 1 146 ? 7.375 -44.656 -27.047 1 41.41 146 PHE B C 1
ATOM 2388 O O . PHE B 1 146 ? 8.203 -45.406 -26.531 1 41.41 146 PHE B O 1
ATOM 2395 N N . TYR B 1 147 ? 6.215 -45.125 -26.734 1 34.94 147 TYR B N 1
ATOM 2396 C CA . TYR B 1 147 ? 5.984 -46.531 -27.062 1 34.94 147 TYR B CA 1
ATOM 2397 C C . TYR B 1 147 ? 6.352 -46.812 -28.516 1 34.94 147 TYR B C 1
ATOM 2399 O O . TYR B 1 147 ? 5.801 -46.219 -29.438 1 34.94 147 TYR B O 1
ATOM 2407 N N . LYS B 1 148 ? 7.625 -47.094 -28.844 1 40.66 148 LYS B N 1
ATOM 2408 C CA . LYS B 1 148 ? 8.078 -47.812 -30.016 1 40.66 148 LYS B CA 1
ATOM 2409 C C . LYS B 1 148 ? 7.156 -49 -30.328 1 40.66 148 LYS B C 1
ATOM 2411 O O . LYS B 1 148 ? 7.039 -49.906 -29.516 1 40.66 148 LYS B O 1
ATOM 2416 N N . GLN B 1 149 ? 5.969 -48.719 -30.953 1 32.97 149 GLN B N 1
ATOM 2417 C CA . GLN B 1 149 ? 5.488 -49.844 -31.797 1 32.97 149 GLN B CA 1
ATOM 2418 C C . GLN B 1 149 ? 6.418 -50.062 -32.969 1 32.97 149 GLN B C 1
ATOM 2420 O O . GLN B 1 149 ? 6.945 -49.125 -33.562 1 32.97 149 GLN B O 1
#